Protein AF-A0A821Z7K2-F1 (afdb_monomer_lite)

pLDDT: mean 75.33, std 18.46, range [27.39, 97.44]

Structure (mmCIF, N/CA/C/O backbone):
data_AF-A0A821Z7K2-F1
#
_entry.id   AF-A0A821Z7K2-F1
#
loop_
_atom_site.group_PDB
_atom_site.id
_atom_site.type_symbol
_atom_site.label_atom_id
_atom_site.label_alt_id
_atom_site.label_comp_id
_atom_site.label_asym_id
_atom_site.label_entity_id
_atom_site.label_seq_id
_atom_site.pdbx_PDB_ins_code
_atom_site.Cartn_x
_atom_site.Cartn_y
_atom_site.Cartn_z
_atom_site.occupancy
_atom_site.B_iso_or_equiv
_atom_site.auth_seq_id
_atom_site.auth_comp_id
_atom_site.auth_asym_id
_atom_site.auth_atom_id
_atom_site.pdbx_PDB_model_num
ATOM 1 N N . CYS A 1 1 ? -20.969 -2.429 25.601 1.00 88.31 1 CYS A N 1
ATOM 2 C CA . CYS A 1 1 ? -19.903 -3.279 25.049 1.00 88.31 1 CYS A CA 1
ATOM 3 C C . CYS A 1 1 ? -19.199 -4.087 26.116 1.00 88.31 1 CYS A C 1
ATOM 5 O O . CYS A 1 1 ? -18.690 -3.518 27.074 1.00 88.31 1 CYS A O 1
ATOM 7 N N . ARG A 1 2 ? -19.139 -5.418 25.938 1.00 90.19 2 ARG A N 1
ATOM 8 C CA . ARG A 1 2 ? -18.490 -6.343 26.894 1.00 90.19 2 ARG A CA 1
ATOM 9 C C . ARG A 1 2 ? -16.995 -6.082 27.094 1.00 90.19 2 ARG A C 1
ATOM 11 O O . ARG A 1 2 ? -16.424 -6.525 28.079 1.00 90.19 2 ARG A O 1
ATOM 18 N N . PHE A 1 3 ? -16.367 -5.388 26.147 1.00 86.56 3 PHE A N 1
ATOM 19 C CA . PHE A 1 3 ? -14.947 -5.057 26.191 1.00 86.56 3 PHE A CA 1
ATOM 20 C C . PHE A 1 3 ? -14.668 -3.676 26.801 1.00 86.56 3 PHE A C 1
ATOM 22 O O . PHE A 1 3 ? -13.512 -3.378 27.078 1.00 86.56 3 PHE A O 1
ATOM 29 N N . GLY A 1 4 ? -15.688 -2.839 27.040 1.00 89.69 4 GLY A N 1
ATOM 30 C CA . GLY A 1 4 ? -15.526 -1.521 27.665 1.00 89.69 4 GLY A CA 1
ATOM 31 C C . GLY A 1 4 ? -14.427 -0.679 27.003 1.00 89.69 4 GLY A C 1
ATOM 32 O O . GLY A 1 4 ? -14.428 -0.515 25.783 1.00 89.69 4 GLY A O 1
ATOM 33 N N . HIS A 1 5 ? -13.459 -0.206 27.800 1.00 87.12 5 HIS A N 1
ATOM 34 C CA . HIS A 1 5 ? -12.292 0.552 27.318 1.00 87.12 5 HIS A CA 1
ATOM 35 C C . HIS A 1 5 ? -11.368 -0.229 26.374 1.00 87.12 5 HIS A C 1
ATOM 37 O O . HIS A 1 5 ? -10.543 0.382 25.705 1.00 87.12 5 HIS A O 1
ATOM 43 N N . PHE A 1 6 ? -11.496 -1.552 26.305 1.00 87.00 6 PHE A N 1
ATOM 44 C CA . PHE A 1 6 ? -10.659 -2.435 25.489 1.00 87.00 6 PHE A CA 1
ATOM 45 C C . PHE A 1 6 ? -11.321 -2.831 24.167 1.00 87.00 6 PHE A C 1
ATOM 47 O O . PHE A 1 6 ? -10.862 -3.748 23.485 1.00 87.00 6 PHE A O 1
ATOM 54 N N . CYS A 1 7 ? -12.431 -2.184 23.805 1.00 84.62 7 CYS A N 1
ATOM 55 C CA . CYS A 1 7 ? -13.122 -2.476 22.562 1.00 84.62 7 CYS A CA 1
ATOM 56 C C . CYS A 1 7 ? -12.222 -2.184 21.357 1.00 84.62 7 CYS A C 1
ATOM 58 O O . CYS A 1 7 ? -11.760 -1.062 21.206 1.00 84.62 7 CYS A O 1
ATOM 60 N N . THR A 1 8 ? -12.026 -3.168 20.475 1.00 83.19 8 THR A N 1
ATOM 61 C CA . THR A 1 8 ? -11.301 -3.017 19.199 1.00 83.19 8 THR A CA 1
ATOM 62 C C . THR A 1 8 ? -12.193 -2.545 18.048 1.00 83.19 8 THR A C 1
ATOM 64 O O . THR A 1 8 ? -11.687 -2.144 17.005 1.00 83.19 8 THR A O 1
ATOM 67 N N . LYS A 1 9 ? -13.519 -2.548 18.234 1.00 80.69 9 LYS A N 1
ATOM 68 C CA . LYS A 1 9 ? -14.526 -2.100 17.256 1.00 80.69 9 LYS A CA 1
ATOM 69 C C . LYS A 1 9 ? -14.891 -0.619 17.417 1.00 80.69 9 LYS A C 1
ATOM 71 O O . LYS A 1 9 ? -16.011 -0.212 17.140 1.00 80.69 9 LYS A O 1
ATOM 76 N N . PHE A 1 10 ? -13.956 0.199 17.886 1.00 81.56 10 PHE A N 1
ATOM 77 C CA . PHE A 1 10 ? -14.186 1.618 18.174 1.00 81.56 10 PHE A CA 1
ATOM 78 C C . PHE A 1 10 ? -14.302 2.505 16.919 1.00 81.56 10 PHE A C 1
ATOM 80 O O . PHE A 1 10 ? -14.535 3.697 17.040 1.00 81.56 10 PHE A O 1
ATOM 87 N N . HIS A 1 11 ? -14.156 1.946 15.718 1.00 79.62 11 HIS A N 1
ATOM 88 C CA . HIS A 1 11 ? -14.454 2.633 14.452 1.00 79.62 11 HIS A CA 1
ATOM 89 C C . HIS A 1 11 ? -15.708 2.085 13.754 1.00 79.62 11 HIS A C 1
ATOM 91 O O . HIS A 1 11 ? -16.065 2.547 12.675 1.00 79.62 11 HIS A O 1
ATOM 97 N N . ASP A 1 12 ? -16.379 1.092 14.342 1.00 79.38 12 ASP A N 1
ATOM 98 C CA . ASP A 1 12 ? -17.633 0.550 13.821 1.00 79.38 12 ASP A CA 1
ATOM 99 C C . ASP A 1 12 ? -18.798 1.385 14.375 1.00 79.38 12 ASP A C 1
ATOM 101 O O . ASP A 1 12 ? -19.207 1.218 15.523 1.00 79.38 12 ASP A O 1
ATOM 105 N N . GLU A 1 13 ? -19.313 2.317 13.566 1.00 81.12 13 GLU A N 1
ATOM 106 C CA . GLU A 1 13 ? -20.403 3.224 13.959 1.00 81.12 13 GLU A CA 1
ATOM 107 C C . GLU A 1 13 ? -21.651 2.471 14.418 1.00 81.12 13 GLU A C 1
ATOM 109 O O . GLU A 1 13 ? -22.294 2.879 15.385 1.00 81.12 13 GLU A O 1
ATOM 114 N N . LYS A 1 14 ? -21.962 1.340 13.774 1.00 81.56 14 LYS A N 1
ATOM 115 C CA . LYS A 1 14 ? -23.095 0.508 14.169 1.00 81.56 14 LYS A CA 1
ATOM 116 C C . LYS A 1 14 ? -22.860 -0.039 15.574 1.00 81.56 14 LYS A C 1
ATOM 118 O O . LYS A 1 14 ? -23.698 0.167 16.447 1.00 81.56 14 LYS A O 1
ATOM 123 N N . HIS A 1 15 ? -21.694 -0.633 15.821 1.00 88.81 15 HIS A N 1
ATOM 124 C CA . HIS A 1 15 ? -21.325 -1.121 17.152 1.00 88.81 15 HIS A CA 1
ATOM 125 C C . HIS A 1 15 ? -21.322 -0.013 18.217 1.00 88.81 15 HIS A C 1
ATOM 127 O O . HIS A 1 15 ? -21.798 -0.246 19.324 1.00 88.81 15 HIS A O 1
ATOM 133 N N . LEU A 1 16 ? -20.814 1.183 17.903 1.00 88.56 16 LEU A N 1
ATOM 134 C CA . LEU A 1 16 ? -20.831 2.327 18.824 1.00 88.56 16 LEU A CA 1
ATOM 135 C C . LEU A 1 16 ? -22.249 2.843 19.107 1.00 88.56 16 LEU A C 1
ATOM 137 O O . LEU A 1 16 ? -22.509 3.331 20.200 1.00 88.56 16 LEU A O 1
ATOM 141 N N . SER A 1 17 ? -23.160 2.750 18.136 1.00 90.06 17 SER A N 1
ATOM 142 C CA . SER A 1 17 ? -24.558 3.164 18.310 1.00 90.06 17 SER A CA 1
ATOM 143 C C . SER A 1 17 ? -25.402 2.137 19.071 1.00 90.06 17 SER A C 1
ATOM 145 O O . SER A 1 17 ? -26.342 2.507 19.770 1.00 90.06 17 SER A O 1
ATOM 147 N N . GLU A 1 18 ? -25.070 0.850 18.943 1.00 93.75 18 GLU A N 1
ATOM 148 C CA . GLU A 1 18 ? -25.823 -0.261 19.536 1.00 93.75 18 GLU A CA 1
ATOM 149 C C . GLU A 1 18 ? -25.314 -0.646 20.930 1.00 93.75 18 GLU A C 1
ATOM 151 O O . GLU A 1 18 ? -26.032 -1.275 21.709 1.00 93.75 18 GLU A O 1
ATOM 156 N N . GLU A 1 19 ? -24.076 -0.287 21.270 1.00 94.31 19 GLU A N 1
ATOM 157 C CA . GLU A 1 19 ? -23.446 -0.681 22.520 1.00 94.31 19 GLU A CA 1
ATOM 158 C C . GLU A 1 19 ? -22.897 0.520 23.291 1.00 94.31 19 GLU A C 1
ATOM 160 O O . GLU A 1 19 ? -22.221 1.371 22.737 1.00 94.31 19 GLU A O 1
ATOM 165 N N . ASN A 1 20 ? -23.098 0.540 24.613 1.00 94.44 20 ASN A N 1
ATOM 166 C CA . ASN A 1 20 ? -22.512 1.579 25.465 1.00 94.44 20 ASN A CA 1
ATOM 167 C C . ASN A 1 20 ? -21.017 1.337 25.715 1.00 94.44 20 ASN A C 1
ATOM 169 O O . ASN A 1 20 ? -20.614 0.216 26.072 1.00 94.44 20 ASN A O 1
ATOM 173 N N . HIS A 1 21 ? -20.216 2.398 25.633 1.00 93.44 21 HIS A N 1
ATOM 174 C CA . HIS A 1 21 ? -18.793 2.397 25.976 1.00 93.44 21 HIS A CA 1
ATOM 175 C C . HIS A 1 21 ? -18.500 3.425 27.075 1.00 93.44 21 HIS A C 1
ATOM 177 O O . HIS A 1 21 ? -19.192 4.433 27.183 1.00 93.44 21 HIS A O 1
ATOM 183 N N . PRO A 1 22 ? -17.474 3.183 27.904 1.00 92.25 22 PRO A N 1
ATOM 184 C CA . PRO A 1 22 ? -17.062 4.108 28.961 1.00 92.25 22 PRO A CA 1
ATOM 185 C C . PRO A 1 22 ? -16.120 5.229 28.470 1.00 92.25 22 PRO A C 1
ATOM 187 O O . PRO A 1 22 ? -15.599 5.993 29.279 1.00 92.25 22 PRO A O 1
ATOM 190 N N . PHE A 1 23 ? -15.885 5.307 27.159 1.00 92.88 23 PHE A N 1
ATOM 191 C CA . PHE A 1 23 ? -15.106 6.349 26.495 1.00 92.88 23 PHE A CA 1
ATOM 192 C C . PHE A 1 23 ? -16.013 7.232 25.622 1.00 92.88 23 PHE A C 1
ATOM 194 O O . PHE A 1 23 ? -17.118 6.827 25.262 1.00 92.88 23 PHE A O 1
ATOM 201 N N . LEU A 1 24 ? -15.544 8.432 25.280 1.00 93.25 24 LEU A N 1
ATOM 202 C CA . LEU A 1 24 ? -16.219 9.364 24.367 1.00 93.25 24 LEU A CA 1
ATOM 203 C C . LEU A 1 24 ? -16.164 8.886 22.911 1.00 93.25 24 LEU A C 1
ATOM 205 O O . LEU A 1 24 ? -15.494 7.913 22.574 1.00 93.25 24 LEU A O 1
ATOM 209 N N . GLN A 1 25 ? -16.834 9.609 22.011 1.00 92.62 25 GLN A N 1
ATOM 210 C CA . GLN A 1 25 ? -16.772 9.312 20.583 1.00 92.62 25 GLN A CA 1
ATOM 211 C C . GLN A 1 25 ? -15.307 9.223 20.110 1.00 92.62 25 GLN A C 1
ATOM 213 O O . GLN A 1 25 ? -14.539 10.168 20.311 1.00 92.62 25 GLN A O 1
ATOM 218 N N . PRO A 1 26 ? -14.886 8.114 19.483 1.00 91.06 26 PRO A N 1
ATOM 219 C CA . PRO A 1 26 ? -13.510 7.963 19.034 1.00 91.06 26 PRO A CA 1
ATOM 220 C C . PRO A 1 26 ? -13.149 8.982 17.951 1.00 91.06 26 PRO A C 1
ATOM 222 O O . PRO A 1 26 ? -13.919 9.247 17.027 1.00 91.06 26 PRO A O 1
ATOM 225 N N . CYS A 1 27 ? -11.952 9.559 18.041 1.00 88.56 27 CYS A N 1
ATOM 226 C CA . CYS A 1 27 ? -11.424 10.431 17.004 1.00 88.56 27 CYS A CA 1
ATOM 227 C C . CYS A 1 27 ? -11.227 9.631 15.711 1.00 88.56 27 CYS A C 1
ATOM 229 O O . CYS A 1 27 ? -10.515 8.629 15.709 1.00 88.56 27 CYS A O 1
ATOM 231 N N . SER A 1 28 ? -11.739 10.124 14.580 1.00 83.38 28 SER A N 1
ATOM 232 C CA . SER A 1 28 ? -11.615 9.454 13.271 1.00 83.38 28 SER A CA 1
ATOM 233 C C . SER A 1 28 ? -10.168 9.213 12.819 1.00 83.38 28 SER A C 1
ATOM 235 O O . SER A 1 28 ? -9.921 8.398 11.937 1.00 83.38 28 SER A O 1
ATOM 237 N N . PHE A 1 29 ? -9.207 9.928 13.408 1.00 78.69 29 PHE A N 1
ATOM 238 C CA . PHE A 1 29 ? -7.782 9.808 13.101 1.00 78.69 29 PHE A CA 1
ATOM 239 C C . PHE A 1 29 ? -6.990 9.008 14.146 1.00 78.69 29 PHE A C 1
ATOM 241 O O . PHE A 1 29 ? -5.770 8.879 14.025 1.00 78.69 29 PHE A O 1
ATOM 248 N N . THR A 1 30 ? -7.642 8.486 15.188 1.00 81.06 30 THR A N 1
ATOM 249 C CA . THR A 1 30 ? -6.985 7.605 16.156 1.00 81.06 30 THR A CA 1
ATOM 250 C C . THR A 1 30 ? -6.756 6.211 15.540 1.00 81.06 30 THR A C 1
ATOM 252 O O . THR A 1 30 ? -7.631 5.717 14.826 1.00 81.06 30 THR A O 1
ATOM 255 N N . PRO A 1 31 ? -5.602 5.556 15.773 1.00 73.75 31 PRO A N 1
ATOM 256 C CA . PRO A 1 31 ? -4.545 5.963 16.704 1.00 73.75 31 PRO A CA 1
ATOM 257 C C . PRO A 1 31 ? -3.365 6.735 16.136 1.00 73.75 31 PRO A C 1
ATOM 259 O O . PRO A 1 31 ? -2.654 7.354 16.916 1.00 73.75 31 PRO A O 1
ATOM 262 N N . PHE A 1 32 ? -3.111 6.700 14.829 1.00 70.56 32 PHE A N 1
ATOM 263 C CA . PHE A 1 32 ? -1.818 7.161 14.304 1.00 70.56 32 PHE A CA 1
ATOM 264 C C . PHE A 1 32 ? -1.832 8.573 13.708 1.00 70.56 32 PHE A C 1
ATOM 266 O O . PHE A 1 32 ? -0.781 9.203 13.602 1.00 70.56 32 PHE A O 1
ATOM 273 N N . HIS A 1 33 ? -2.994 9.081 13.294 1.00 68.06 33 HIS A N 1
ATOM 274 C CA . HIS A 1 33 ? -3.075 10.238 12.397 1.00 68.06 33 HIS A CA 1
ATOM 275 C C . HIS A 1 33 ? -3.662 11.495 13.045 1.00 68.06 33 HIS A C 1
ATOM 277 O O . HIS A 1 33 ? -3.822 12.518 12.376 1.00 68.06 33 HIS A O 1
ATOM 283 N N . CYS A 1 34 ? -3.976 11.461 14.342 1.00 82.06 34 CYS A N 1
ATOM 284 C CA . CYS A 1 34 ? -4.474 12.637 15.041 1.00 82.06 34 CYS A CA 1
ATOM 285 C C . CYS A 1 34 ? -3.308 13.534 15.478 1.00 82.06 34 CYS A C 1
ATOM 287 O O . CYS A 1 34 ? -2.689 13.307 16.515 1.00 82.06 34 CYS A O 1
ATOM 289 N N . ARG A 1 35 ? -3.034 14.589 14.701 1.00 84.06 35 ARG A N 1
ATOM 290 C CA . ARG A 1 35 ? -1.969 15.559 15.015 1.00 84.06 35 ARG A CA 1
ATOM 291 C C . ARG A 1 35 ? -2.152 16.208 16.387 1.00 84.06 35 ARG A C 1
ATOM 293 O O . ARG A 1 35 ? -1.181 16.331 17.118 1.00 84.06 35 ARG A O 1
ATOM 300 N N . GLN A 1 36 ? -3.390 16.560 16.744 1.00 88.31 36 GLN A N 1
ATOM 301 C CA . GLN A 1 36 ? -3.707 17.147 18.050 1.00 88.31 36 GLN A CA 1
ATOM 302 C C . GLN A 1 36 ? -3.346 16.189 19.189 1.00 88.31 36 GLN A C 1
ATOM 304 O O . GLN A 1 36 ? -2.699 16.602 20.143 1.00 88.31 36 GLN A O 1
ATOM 309 N N . TYR A 1 37 ? -3.681 14.904 19.066 1.00 86.75 37 TYR A N 1
ATOM 310 C CA . TYR A 1 37 ? -3.360 13.924 20.104 1.00 86.75 37 TYR A CA 1
ATOM 311 C C . TYR A 1 37 ? -1.866 13.615 20.197 1.00 86.75 37 TYR A C 1
ATOM 313 O O . TYR A 1 37 ? -1.355 13.437 21.297 1.00 86.75 37 TYR A O 1
ATOM 321 N N . ASN A 1 38 ? -1.145 13.617 19.073 1.00 83.00 38 ASN A N 1
ATOM 322 C CA . ASN A 1 38 ? 0.313 13.490 19.102 1.00 83.00 38 ASN A CA 1
ATOM 323 C C . ASN A 1 38 ? 0.939 14.666 19.864 1.00 83.00 38 ASN A C 1
ATOM 325 O O . ASN A 1 38 ? 1.709 14.442 20.792 1.00 83.00 38 ASN A O 1
ATOM 329 N N . SER A 1 39 ? 0.525 15.904 19.563 1.00 83.12 39 SER A N 1
ATOM 330 C CA . SER A 1 39 ? 0.962 17.085 20.320 1.00 83.12 39 SER A CA 1
ATOM 331 C C . SER A 1 39 ? 0.563 17.013 21.795 1.00 83.12 39 SER A C 1
ATOM 333 O O . SER A 1 39 ? 1.328 17.435 22.656 1.00 83.12 39 SER A O 1
ATOM 335 N N . PHE A 1 40 ? -0.611 16.453 22.099 1.00 83.75 40 PHE A N 1
ATOM 336 C CA . PHE A 1 40 ? -1.067 16.247 23.471 1.00 83.75 40 PHE A CA 1
ATOM 337 C C . PHE A 1 40 ? -0.189 15.247 24.232 1.00 83.75 40 PHE A C 1
ATOM 339 O O . PHE A 1 40 ? 0.201 15.518 25.363 1.00 83.75 40 PHE A O 1
ATOM 346 N N . GLY A 1 41 ? 0.170 14.126 23.602 1.00 76.12 41 GLY A N 1
ATOM 347 C CA . GLY A 1 41 ? 1.036 13.103 24.189 1.00 76.12 41 GLY A CA 1
ATOM 348 C C . GLY A 1 41 ? 2.509 13.507 24.315 1.00 76.12 41 GLY A C 1
ATOM 349 O O . GLY A 1 41 ? 3.222 12.921 25.123 1.00 76.12 41 GLY A O 1
ATOM 350 N N . GLU A 1 42 ? 2.973 14.488 23.537 1.00 74.44 42 GLU A N 1
ATOM 351 C CA . GLU A 1 42 ? 4.335 15.042 23.612 1.00 74.44 42 GLU A CA 1
ATOM 352 C C . GLU A 1 42 ? 4.477 16.159 24.667 1.00 74.44 42 GLU A C 1
ATOM 354 O O . GLU A 1 42 ? 5.593 16.521 25.052 1.00 74.44 42 GLU A O 1
ATOM 359 N N . ALA A 1 43 ? 3.366 16.727 25.147 1.00 75.75 43 ALA A N 1
ATOM 360 C CA . ALA A 1 43 ? 3.392 17.845 26.082 1.00 75.75 43 ALA A CA 1
ATOM 361 C C . ALA A 1 43 ? 3.767 17.406 27.502 1.00 75.75 43 ALA A C 1
ATOM 363 O O . ALA A 1 43 ? 3.126 16.544 28.097 1.00 75.75 43 ALA A O 1
ATOM 364 N N . LYS A 1 44 ? 4.758 18.082 28.099 1.00 69.81 44 LYS A N 1
ATOM 365 C CA . LYS A 1 44 ? 5.089 17.912 29.527 1.00 69.81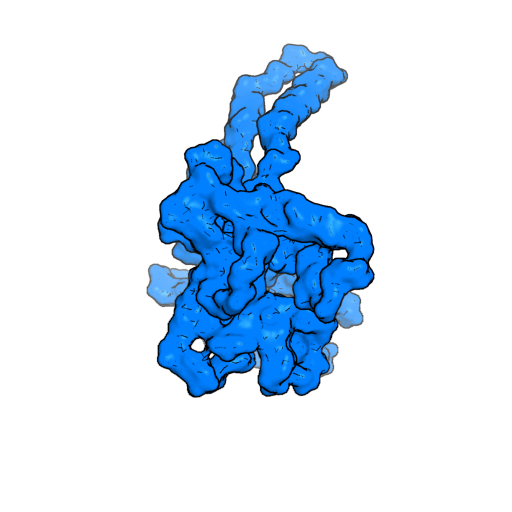 44 LYS A CA 1
ATOM 366 C C . LYS A 1 44 ? 3.994 18.448 30.454 1.00 69.81 44 LYS A C 1
ATOM 368 O O . LYS A 1 44 ? 3.821 17.930 31.552 1.00 69.81 44 LYS A O 1
ATOM 373 N N . ASP A 1 45 ? 3.290 19.489 30.014 1.00 76.38 45 ASP A N 1
ATOM 374 C CA . ASP A 1 45 ? 2.137 20.067 30.703 1.00 76.38 45 ASP A CA 1
ATOM 375 C C . ASP A 1 45 ? 1.034 20.382 29.690 1.00 76.38 45 ASP A C 1
ATOM 377 O O . ASP A 1 45 ? 1.183 21.250 28.825 1.00 76.38 45 ASP A O 1
ATOM 381 N N . THR A 1 46 ? -0.102 19.703 29.830 1.00 72.38 46 THR A N 1
ATOM 382 C CA . THR A 1 46 ? -1.277 19.863 28.969 1.00 72.38 46 THR A CA 1
ATOM 383 C C . THR A 1 46 ? -1.840 21.283 28.969 1.00 72.38 46 THR A C 1
ATOM 385 O O . THR A 1 46 ? -2.455 21.682 27.985 1.00 72.38 46 THR A O 1
ATOM 388 N N . LYS A 1 47 ? -1.598 22.077 30.024 1.00 78.31 47 LYS A N 1
ATOM 389 C CA . LYS A 1 47 ? -2.057 23.474 30.112 1.00 78.31 47 LYS A CA 1
ATOM 390 C C . LYS A 1 47 ? -1.324 24.403 29.147 1.00 78.31 47 LYS A C 1
ATOM 392 O O . LYS A 1 47 ? -1.831 25.477 28.842 1.00 78.31 47 LYS A O 1
ATOM 397 N N . THR A 1 48 ? -0.150 23.997 28.662 1.00 81.38 48 THR A N 1
ATOM 398 C CA . THR A 1 48 ? 0.657 24.783 27.714 1.00 81.38 48 THR A CA 1
ATOM 399 C C . THR A 1 48 ? 0.240 24.577 26.256 1.00 81.38 48 THR A C 1
ATOM 401 O O . THR A 1 48 ? 0.708 25.289 25.369 1.00 81.38 48 THR A O 1
ATOM 404 N N . LEU A 1 49 ? -0.653 23.618 25.992 1.00 83.56 49 LEU A N 1
ATOM 405 C CA . LEU A 1 49 ? -1.154 23.331 24.654 1.00 83.56 49 LEU A CA 1
ATOM 406 C C . LEU A 1 49 ? -2.194 24.360 24.218 1.00 83.56 49 LEU A C 1
ATOM 408 O O . LEU A 1 49 ? -2.986 24.837 25.030 1.00 83.56 49 LEU A O 1
ATOM 412 N N . GLY A 1 50 ? -2.242 24.640 22.914 1.00 87.81 50 GLY A N 1
ATOM 413 C CA . GLY A 1 50 ? -3.286 25.480 22.331 1.00 87.81 50 GLY A CA 1
ATOM 414 C C . GLY A 1 50 ? -4.688 24.954 22.656 1.00 87.81 50 GLY A C 1
ATOM 415 O O . GLY A 1 50 ? -4.907 23.741 22.724 1.00 87.81 50 GLY A O 1
ATOM 416 N N . ILE A 1 51 ? -5.638 25.875 22.832 1.00 89.12 51 ILE A N 1
ATOM 417 C CA . ILE A 1 51 ? -7.016 25.563 23.239 1.00 89.12 51 ILE A CA 1
ATOM 418 C C . IL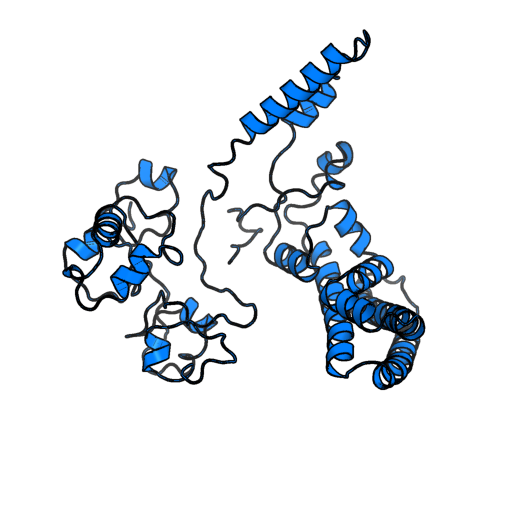E A 1 51 ? -7.680 24.525 22.321 1.00 89.12 51 ILE A C 1
ATOM 420 O O . ILE A 1 51 ? -8.378 23.636 22.799 1.00 89.12 51 ILE A O 1
ATOM 424 N N . ASP A 1 52 ? -7.377 24.557 21.022 1.00 88.12 52 ASP A N 1
ATOM 425 C CA . ASP A 1 52 ? -7.913 23.614 20.036 1.00 88.12 52 ASP A CA 1
ATOM 426 C C . ASP A 1 52 ? -7.429 22.176 20.257 1.00 88.12 52 ASP A C 1
ATOM 428 O O . ASP A 1 52 ? -8.172 21.223 20.024 1.00 88.12 52 ASP A O 1
ATOM 432 N N . VAL A 1 53 ? -6.185 21.998 20.717 1.00 87.44 53 VAL A N 1
ATOM 433 C CA . VAL A 1 53 ? -5.619 20.675 21.017 1.00 87.44 53 VAL A CA 1
ATOM 434 C C . VAL A 1 53 ? -6.281 20.095 22.259 1.00 87.44 53 VAL A C 1
ATOM 436 O O . VAL A 1 53 ? -6.689 18.933 22.248 1.00 87.44 53 VAL A O 1
ATOM 439 N N . GLN A 1 54 ? -6.421 20.913 23.305 1.00 87.06 54 GLN A N 1
ATOM 440 C CA . GLN A 1 54 ? -7.097 20.517 24.538 1.00 87.06 54 GLN A CA 1
ATOM 441 C C . GLN A 1 54 ? -8.557 20.154 24.250 1.00 87.06 54 GLN A C 1
ATOM 443 O O . GLN A 1 54 ? -8.983 19.042 24.551 1.00 87.06 54 GLN A O 1
ATOM 448 N N . ASN A 1 55 ? -9.296 21.042 23.579 1.00 90.38 55 ASN A N 1
ATOM 449 C CA . ASN A 1 55 ? -10.693 20.811 23.221 1.00 90.38 55 ASN A CA 1
ATOM 450 C C . ASN A 1 55 ? -10.861 19.516 22.429 1.00 90.38 55 ASN A C 1
ATOM 452 O O . ASN A 1 55 ? -11.715 18.705 22.775 1.00 90.38 55 ASN A O 1
ATOM 456 N N . HIS A 1 56 ? -10.021 19.274 21.420 1.00 93.00 56 HIS A N 1
ATOM 457 C CA . HIS A 1 56 ? -10.083 18.037 20.646 1.00 93.00 56 HIS A CA 1
ATOM 458 C C . HIS A 1 56 ? -9.894 16.785 21.509 1.00 93.00 56 HIS A C 1
ATOM 460 O O . HIS A 1 56 ? -10.683 15.848 21.411 1.00 93.00 56 HIS A O 1
ATOM 466 N N . CYS A 1 57 ? -8.868 16.767 22.363 1.00 90.38 57 CYS A N 1
ATOM 467 C CA . CYS A 1 57 ? -8.527 15.595 23.177 1.00 90.38 57 CYS A CA 1
ATOM 468 C C . CYS A 1 57 ? -9.475 15.384 24.371 1.00 90.38 57 CYS A C 1
ATOM 470 O O . CYS A 1 57 ? -9.496 14.297 24.943 1.00 90.38 57 CYS A O 1
ATOM 472 N N . PHE A 1 58 ? -10.268 16.395 24.739 1.00 90.06 58 PHE A N 1
ATOM 473 C CA . PHE A 1 58 ? -11.331 16.265 25.739 1.00 90.06 58 PHE A CA 1
ATOM 474 C C . PHE A 1 58 ? -12.704 15.932 25.144 1.00 90.06 58 PHE A C 1
ATOM 476 O O . PHE A 1 58 ? -13.554 15.438 25.877 1.00 90.06 58 PHE A O 1
ATOM 483 N N . HIS A 1 59 ? -12.935 16.181 23.850 1.00 92.31 59 HIS A N 1
ATOM 484 C CA . HIS A 1 59 ? -14.203 15.851 23.182 1.00 92.31 59 HIS A CA 1
ATOM 485 C C . HIS A 1 59 ? -14.182 14.489 22.489 1.00 92.31 59 HIS A C 1
ATOM 487 O O . HIS A 1 59 ? -15.221 13.838 22.397 1.00 92.31 59 HIS A O 1
ATOM 493 N N . TYR A 1 60 ? -13.017 14.057 22.007 1.00 93.12 60 TYR A N 1
ATOM 494 C CA . TYR A 1 60 ? -12.864 12.778 21.329 1.00 93.12 60 TYR A CA 1
ATOM 495 C C . TYR A 1 60 ? -11.982 11.834 22.124 1.00 93.12 60 TYR A C 1
ATOM 497 O O . TYR A 1 60 ? -11.023 12.258 22.763 1.00 93.12 60 TYR A O 1
ATOM 505 N N . SER A 1 61 ? -12.284 10.542 22.028 1.00 93.50 61 SER A N 1
ATOM 506 C CA . SER A 1 61 ? -11.422 9.510 22.580 1.00 93.50 61 SER A CA 1
ATOM 507 C C . SER A 1 61 ? -10.339 9.063 21.615 1.00 93.50 61 SER A C 1
ATOM 509 O O . SER A 1 61 ? -10.553 8.935 20.406 1.00 93.50 61 SER A O 1
ATOM 511 N N . HIS A 1 62 ? -9.170 8.761 22.169 1.00 92.19 62 HIS A N 1
ATOM 512 C CA . HIS A 1 62 ? -8.014 8.295 21.412 1.00 92.19 62 HIS A CA 1
ATOM 513 C C . HIS A 1 62 ? -7.459 7.014 22.004 1.00 92.19 62 HIS A C 1
ATOM 515 O O . HIS A 1 62 ? -7.561 6.767 23.202 1.00 92.19 62 HIS A O 1
ATOM 521 N N . VAL A 1 63 ? -6.839 6.178 21.181 1.00 89.62 63 VAL A N 1
ATOM 522 C CA . VAL A 1 63 ? -6.166 4.997 21.708 1.00 89.62 63 VAL A CA 1
ATOM 523 C C . VAL A 1 63 ? -4.963 5.423 22.544 1.00 89.62 63 VAL A C 1
ATOM 525 O O . VAL A 1 63 ? -4.066 6.115 22.061 1.00 89.62 63 VAL A O 1
ATOM 528 N N . CYS A 1 64 ? -4.940 4.973 23.795 1.00 89.69 64 CYS A N 1
ATOM 529 C CA . CYS A 1 64 ? -3.834 5.167 24.710 1.00 89.69 64 CYS A CA 1
ATOM 530 C C . CYS A 1 64 ? -2.570 4.518 24.145 1.00 89.69 64 CYS A C 1
ATOM 532 O O . CYS A 1 64 ? -2.563 3.335 23.790 1.00 89.69 64 CYS A O 1
ATOM 534 N N . ARG A 1 65 ? -1.469 5.276 24.140 1.00 87.75 65 ARG A N 1
ATOM 535 C CA . ARG A 1 65 ? -0.189 4.817 23.593 1.00 87.75 65 ARG A CA 1
ATOM 536 C C . ARG A 1 65 ? 0.392 3.601 24.301 1.00 87.75 65 ARG A C 1
ATOM 538 O O . ARG A 1 65 ? 1.160 2.873 23.690 1.00 87.75 65 ARG A O 1
ATOM 545 N N . TYR A 1 66 ? 0.010 3.363 25.549 1.00 87.50 66 TYR A N 1
ATOM 546 C CA . TYR A 1 66 ? 0.494 2.247 26.360 1.00 87.50 66 TYR A CA 1
ATOM 547 C C . TYR A 1 66 ? -0.473 1.063 26.414 1.00 87.50 66 TYR A C 1
ATOM 549 O O . TYR A 1 66 ? -0.164 0.073 27.073 1.00 87.50 66 TYR A O 1
ATOM 557 N N . GLY A 1 67 ? -1.643 1.162 25.768 1.00 86.88 67 GLY A N 1
ATOM 558 C CA . GLY A 1 67 ? -2.609 0.068 25.686 1.00 86.88 67 GLY A CA 1
ATOM 559 C C . GLY A 1 67 ? -2.861 -0.599 27.040 1.00 86.88 67 GLY A C 1
ATOM 560 O O . GLY A 1 67 ? -3.068 0.058 28.059 1.00 86.88 67 GLY A O 1
ATOM 561 N N . ARG A 1 68 ? -2.772 -1.927 27.092 1.00 80.19 68 ARG A N 1
ATOM 562 C CA . ARG A 1 68 ? -2.961 -2.693 28.342 1.00 80.19 68 ARG A CA 1
ATOM 563 C C . ARG A 1 68 ? -1.905 -2.440 29.428 1.00 80.19 68 ARG A C 1
ATOM 565 O O . ARG A 1 68 ? -2.079 -2.916 30.546 1.00 80.19 68 ARG A O 1
ATOM 572 N N . GLN A 1 69 ? -0.798 -1.776 29.100 1.00 86.06 69 GLN A N 1
ATOM 573 C CA . GLN A 1 69 ? 0.278 -1.443 30.035 1.00 86.06 69 GLN A CA 1
ATOM 574 C C . GLN A 1 69 ? 0.157 -0.034 30.620 1.00 86.06 69 GLN A C 1
ATOM 576 O O . GLN A 1 69 ? 1.014 0.375 31.407 1.00 86.06 69 GLN A O 1
ATOM 581 N N . CYS A 1 70 ? -0.888 0.709 30.250 1.00 88.81 70 CYS A N 1
ATOM 582 C CA . CYS A 1 70 ? -1.145 2.024 30.808 1.00 88.81 70 CYS A CA 1
ATOM 583 C C . CYS A 1 70 ? -1.216 1.971 32.342 1.00 88.81 70 CYS A C 1
ATOM 585 O O . CYS A 1 70 ? -1.910 1.134 32.921 1.00 88.81 70 CYS A O 1
ATOM 587 N N . ARG A 1 71 ? -0.485 2.878 32.997 1.00 90.50 71 ARG A N 1
ATOM 588 C CA . ARG A 1 71 ? -0.468 3.027 34.461 1.00 90.50 71 ARG A CA 1
ATOM 589 C C . ARG A 1 71 ? -1.232 4.255 34.945 1.00 90.50 71 ARG A C 1
ATOM 591 O O . ARG A 1 71 ? -1.349 4.437 36.155 1.00 90.50 71 ARG A O 1
ATOM 598 N N . ASP A 1 72 ? -1.726 5.083 34.027 1.00 88.88 72 ASP A N 1
ATOM 599 C CA . ASP A 1 72 ? -2.534 6.248 34.366 1.00 88.88 72 ASP A CA 1
ATOM 600 C C . ASP A 1 72 ? -3.886 5.782 34.922 1.00 88.88 72 ASP A C 1
ATOM 602 O O . ASP A 1 72 ? -4.585 4.965 34.319 1.00 88.88 72 ASP A O 1
ATOM 606 N N . LYS A 1 73 ? -4.220 6.262 36.119 1.00 87.94 73 LYS A N 1
ATOM 607 C CA . LYS A 1 73 ? -5.464 5.949 36.833 1.00 87.94 73 LYS A CA 1
ATOM 608 C C . LYS A 1 73 ? -6.390 7.156 36.941 1.00 87.94 73 LYS A C 1
ATOM 610 O O . LYS A 1 73 ? -7.375 7.089 37.665 1.00 87.94 73 LYS A O 1
ATOM 615 N N . SER A 1 74 ? -6.066 8.263 36.279 1.00 89.06 74 SER A N 1
ATOM 616 C CA . SER A 1 74 ? -6.892 9.461 36.306 1.00 89.06 74 SER A CA 1
ATOM 617 C C . SER A 1 74 ? -8.208 9.223 35.568 1.00 89.06 74 SER A C 1
ATOM 619 O O . SER A 1 74 ? -8.241 8.670 34.467 1.00 89.06 74 SER A O 1
ATOM 621 N N . ASP A 1 75 ? -9.312 9.676 36.162 1.00 87.06 75 ASP A N 1
ATOM 622 C CA . ASP A 1 75 ? -10.646 9.516 35.572 1.00 87.06 75 ASP A CA 1
ATOM 623 C C . ASP A 1 75 ? -10.748 10.159 34.189 1.00 87.06 75 ASP A C 1
ATOM 625 O O . ASP A 1 75 ? -11.448 9.660 33.310 1.00 87.06 75 ASP A O 1
ATOM 629 N N . ILE A 1 76 ? -10.041 11.276 33.998 1.00 86.50 76 ILE A N 1
ATOM 630 C CA . ILE A 1 76 ? -9.995 11.989 32.724 1.00 86.50 76 ILE A CA 1
ATOM 631 C C . ILE A 1 76 ? -9.388 11.086 31.654 1.00 86.50 76 ILE A C 1
ATOM 633 O O . ILE A 1 76 ? -10.027 10.878 30.628 1.00 86.50 76 ILE A O 1
ATOM 637 N N . HIS A 1 77 ? -8.212 10.502 31.913 1.00 89.69 77 HIS A N 1
ATOM 638 C CA . HIS A 1 77 ? -7.550 9.599 30.973 1.00 89.69 77 HIS A CA 1
ATOM 639 C C . HIS A 1 77 ? -8.444 8.417 30.606 1.00 89.69 77 HIS A C 1
ATOM 641 O O . HIS A 1 77 ? -8.600 8.107 29.429 1.00 89.69 77 HIS A O 1
ATOM 647 N N . TRP A 1 78 ? -9.088 7.775 31.583 1.00 89.06 78 TRP A N 1
ATOM 648 C CA . TRP A 1 78 ? -9.978 6.648 31.297 1.00 89.06 78 TRP A CA 1
ATOM 649 C C . TRP A 1 78 ? -11.204 7.065 30.475 1.00 89.06 78 TRP A C 1
ATOM 651 O O . TRP A 1 78 ? -11.573 6.346 29.551 1.00 89.06 78 TRP A O 1
ATOM 661 N N . LYS A 1 79 ? -11.783 8.247 30.713 1.00 89.50 79 LYS A N 1
ATOM 662 C CA . LYS A 1 79 ? -12.906 8.768 29.910 1.00 89.50 79 LYS A CA 1
ATOM 663 C C . LYS A 1 79 ? -12.509 9.156 28.485 1.00 89.50 79 LYS A C 1
ATOM 665 O O . LYS A 1 79 ? -13.319 9.020 27.571 1.00 89.50 79 LYS A O 1
ATOM 670 N N . THR A 1 80 ? -11.290 9.649 28.281 1.00 89.88 80 THR A N 1
ATOM 671 C CA . THR A 1 80 ? -10.833 10.152 26.977 1.00 89.88 80 THR A CA 1
ATOM 672 C C . THR A 1 80 ? -9.958 9.162 26.217 1.00 89.88 80 THR A C 1
ATOM 674 O O . THR A 1 80 ? -9.512 9.479 25.115 1.00 89.88 80 THR A O 1
ATOM 677 N N . THR A 1 81 ? -9.729 7.948 26.729 1.00 91.56 81 THR A N 1
ATOM 678 C CA . THR A 1 81 ? -8.870 6.981 26.039 1.00 91.56 81 THR A CA 1
ATOM 679 C C . THR A 1 81 ? -9.421 5.565 25.915 1.00 91.56 81 THR A C 1
ATOM 681 O O . THR A 1 81 ? -10.220 5.065 26.709 1.00 91.56 81 THR A O 1
ATOM 684 N N . ILE A 1 82 ? -8.947 4.906 24.860 1.00 91.44 82 ILE A N 1
ATOM 685 C CA . ILE A 1 82 ? -9.260 3.530 24.479 1.00 91.44 82 ILE A CA 1
ATOM 686 C C . ILE A 1 82 ? -7.988 2.705 24.681 1.00 91.44 82 ILE A C 1
ATOM 688 O O . ILE A 1 82 ? -6.923 3.062 24.189 1.00 91.44 82 ILE A O 1
ATOM 692 N N . HIS A 1 83 ? -8.060 1.594 25.399 1.00 89.00 83 HIS A N 1
ATOM 693 C CA . HIS A 1 83 ? -6.899 0.774 25.734 1.00 89.00 83 HIS A CA 1
ATOM 694 C C . HIS A 1 83 ? -6.901 -0.503 24.900 1.00 89.00 83 HIS A C 1
ATOM 696 O O . HIS A 1 83 ? -7.488 -1.509 25.279 1.00 89.00 83 HIS A O 1
ATOM 702 N N . ILE A 1 84 ? -6.228 -0.489 23.752 1.00 81.88 84 ILE A N 1
ATOM 703 C CA . ILE A 1 84 ? -6.124 -1.690 22.917 1.00 81.88 84 ILE A CA 1
ATOM 704 C C . ILE A 1 84 ? -5.067 -2.626 23.499 1.00 81.88 84 ILE A C 1
ATOM 706 O O . ILE A 1 84 ? -3.926 -2.237 23.736 1.00 81.88 84 ILE A O 1
ATOM 710 N N . ALA A 1 85 ? -5.461 -3.870 23.760 1.00 76.56 85 ALA A N 1
ATOM 711 C CA . ALA A 1 85 ? -4.577 -4.878 24.323 1.00 76.56 85 ALA A CA 1
ATOM 712 C C . ALA A 1 85 ? -3.830 -5.623 23.211 1.00 76.56 85 ALA A C 1
ATOM 714 O O . ALA A 1 85 ? -4.451 -6.333 22.421 1.00 76.56 85 ALA A O 1
ATOM 715 N N . ARG A 1 86 ? -2.497 -5.514 23.186 1.00 77.06 86 ARG A N 1
ATOM 716 C CA . ARG A 1 86 ? -1.638 -6.426 22.417 1.00 77.06 86 ARG A CA 1
ATOM 717 C C . ARG A 1 86 ? -1.194 -7.624 23.260 1.00 77.06 86 ARG A C 1
ATOM 719 O O . ARG A 1 86 ? -1.387 -7.682 24.484 1.00 77.06 86 ARG A O 1
ATOM 726 N N . ASN A 1 87 ? -0.601 -8.606 22.586 1.00 79.25 87 ASN A N 1
ATOM 727 C CA . ASN A 1 87 ? 0.006 -9.758 23.238 1.00 79.25 87 ASN A CA 1
ATOM 728 C C . ASN A 1 87 ? 1.206 -9.302 24.066 1.00 79.25 87 ASN A C 1
ATOM 730 O O . ASN A 1 87 ? 2.032 -8.536 23.588 1.00 79.25 87 ASN A O 1
ATOM 734 N N . ILE A 1 88 ? 1.330 -9.763 25.307 1.00 83.44 88 ILE A N 1
ATOM 735 C CA . ILE A 1 88 ? 2.537 -9.486 26.092 1.00 83.44 88 ILE A CA 1
ATOM 736 C C . ILE A 1 88 ? 3.662 -10.355 25.534 1.00 83.44 88 ILE A C 1
ATOM 738 O O . ILE A 1 88 ? 3.471 -11.557 25.345 1.00 83.44 88 ILE A O 1
ATOM 742 N N . CYS A 1 89 ? 4.831 -9.766 25.280 1.00 86.62 89 CYS A N 1
ATOM 743 C CA . CYS A 1 89 ? 5.995 -10.559 24.907 1.00 86.62 89 CYS A CA 1
ATOM 744 C C . CYS A 1 89 ? 6.372 -11.519 26.042 1.00 86.62 89 CYS A C 1
ATOM 746 O O . CYS A 1 89 ? 6.604 -11.088 27.172 1.00 86.62 89 CYS A O 1
ATOM 748 N N . SER A 1 90 ? 6.512 -12.809 25.728 1.00 90.44 90 SER A N 1
ATOM 749 C CA . SER A 1 90 ? 6.905 -13.850 26.688 1.00 90.44 90 SER A CA 1
ATOM 750 C C . SER A 1 90 ? 8.272 -13.599 27.332 1.00 90.44 90 SER A C 1
ATOM 752 O O . SER A 1 90 ? 8.534 -14.090 28.424 1.00 90.44 90 SER A O 1
ATOM 754 N N . PHE A 1 91 ? 9.138 -12.827 26.668 1.00 88.69 91 PHE A N 1
ATOM 755 C CA . PHE A 1 91 ? 10.476 -12.483 27.153 1.00 88.69 91 PHE A CA 1
ATOM 756 C C . PHE A 1 91 ? 10.539 -11.146 27.906 1.00 88.69 91 PHE A C 1
ATOM 758 O O . PHE A 1 91 ? 11.603 -10.802 28.413 1.00 88.69 91 PHE A O 1
ATOM 765 N N . GLY A 1 92 ? 9.433 -10.395 27.981 1.00 87.38 92 GLY A N 1
ATOM 766 C CA . GLY A 1 92 ? 9.327 -9.173 28.781 1.00 87.38 92 GLY A CA 1
ATOM 767 C C . GLY A 1 92 ? 10.445 -8.153 28.532 1.00 87.38 92 GLY A C 1
ATOM 768 O O . GLY A 1 92 ? 10.702 -7.755 27.396 1.00 87.38 92 GLY A O 1
ATOM 769 N N . ASP A 1 93 ? 11.094 -7.727 29.610 1.00 85.94 93 ASP A N 1
ATOM 770 C CA . ASP A 1 93 ? 12.238 -6.806 29.645 1.00 85.94 93 ASP A CA 1
ATOM 771 C C . ASP A 1 93 ? 13.541 -7.415 29.092 1.00 85.94 93 ASP A C 1
ATOM 773 O O . ASP A 1 93 ? 14.415 -6.690 28.625 1.00 85.94 93 ASP A O 1
ATOM 777 N N . LYS A 1 94 ? 13.659 -8.747 29.080 1.00 88.50 94 LYS A N 1
ATOM 778 C CA . LYS A 1 94 ? 14.836 -9.490 28.588 1.00 88.50 94 LYS A CA 1
ATOM 779 C C . LYS A 1 94 ? 14.763 -9.842 27.103 1.00 88.50 94 LYS A C 1
ATOM 781 O O . LYS A 1 94 ? 15.557 -10.642 26.606 1.00 88.50 94 LYS A O 1
ATOM 786 N N . CYS A 1 95 ? 13.790 -9.304 26.379 1.00 90.38 95 CYS A N 1
ATOM 787 C CA . CYS A 1 95 ? 13.610 -9.632 24.976 1.00 90.38 95 CYS A CA 1
ATOM 788 C C . CYS A 1 95 ? 14.731 -9.054 24.110 1.00 90.38 95 CYS A C 1
ATOM 790 O O . CYS A 1 95 ? 14.947 -7.848 24.062 1.00 90.38 95 CYS A O 1
ATOM 792 N N . ALA A 1 96 ? 15.390 -9.921 23.345 1.00 89.50 96 ALA A N 1
ATOM 793 C CA . ALA A 1 96 ? 16.432 -9.518 22.406 1.00 89.50 96 ALA A CA 1
ATOM 794 C C . ALA A 1 96 ? 15.892 -8.860 21.120 1.00 89.50 96 ALA A C 1
ATOM 796 O O . ALA A 1 96 ? 16.688 -8.463 20.278 1.00 89.50 96 ALA A O 1
ATOM 797 N N . LYS A 1 97 ? 14.565 -8.766 20.944 1.00 86.44 97 LYS A N 1
ATOM 798 C CA . LYS A 1 97 ? 13.897 -8.217 19.749 1.00 86.44 97 LYS A CA 1
ATOM 799 C C . LYS A 1 97 ? 13.272 -6.837 19.984 1.00 86.44 97 LYS A C 1
ATOM 801 O O . LYS A 1 97 ? 12.369 -6.426 19.270 1.00 86.44 97 LYS A O 1
ATOM 806 N N . THR A 1 98 ? 13.754 -6.089 20.972 1.00 85.50 98 THR A N 1
ATOM 807 C CA . THR A 1 98 ? 13.259 -4.732 21.269 1.00 85.50 98 THR A CA 1
ATOM 808 C C . THR A 1 98 ? 13.650 -3.684 20.225 1.00 85.50 98 THR A C 1
ATOM 810 O O . THR A 1 98 ? 13.196 -2.557 20.311 1.00 85.50 98 THR A O 1
ATOM 813 N N . TYR A 1 99 ? 14.471 -4.020 19.230 1.00 81.31 99 TYR A N 1
ATOM 814 C CA . TYR A 1 99 ? 14.792 -3.152 18.087 1.00 81.31 99 TYR A CA 1
ATOM 815 C C . TYR A 1 99 ? 14.138 -3.618 16.777 1.00 81.31 99 TYR A C 1
ATOM 817 O O . TYR A 1 99 ? 14.388 -3.033 15.724 1.00 81.31 99 TYR A O 1
ATOM 825 N N . ASP A 1 100 ? 13.362 -4.699 16.830 1.00 79.88 100 ASP A N 1
ATOM 826 C CA . ASP A 1 100 ? 12.626 -5.244 15.697 1.00 79.88 100 ASP A CA 1
ATOM 827 C C . ASP A 1 100 ? 11.234 -4.592 15.671 1.00 79.88 100 ASP A C 1
ATOM 829 O O . ASP A 1 100 ? 10.431 -4.756 16.592 1.00 79.88 100 ASP A O 1
ATOM 833 N N . GLU A 1 101 ? 10.981 -3.784 14.641 1.00 75.69 101 GLU A N 1
ATOM 834 C CA . GLU A 1 101 ? 9.752 -2.997 14.512 1.00 75.69 101 GLU A CA 1
ATOM 835 C C . GLU A 1 101 ? 8.510 -3.893 14.369 1.00 75.69 101 GLU A C 1
ATOM 837 O O . GLU A 1 101 ? 7.483 -3.591 14.978 1.00 75.69 101 GLU A O 1
ATOM 842 N N . ASP A 1 102 ? 8.609 -5.022 13.661 1.00 72.75 102 ASP A N 1
ATOM 843 C CA . ASP A 1 102 ? 7.497 -5.968 13.489 1.00 72.75 102 ASP A CA 1
ATOM 844 C C . ASP A 1 102 ? 7.156 -6.667 14.803 1.00 72.75 102 ASP A C 1
ATOM 846 O O . ASP A 1 102 ? 5.985 -6.834 15.174 1.00 72.75 102 ASP A O 1
ATOM 850 N N . HIS A 1 103 ? 8.199 -7.028 15.551 1.00 80.69 103 HIS A N 1
ATOM 851 C CA . HIS A 1 103 ? 8.054 -7.583 16.889 1.00 80.69 103 HIS A CA 1
ATOM 852 C C . HIS A 1 103 ? 7.372 -6.580 17.831 1.00 80.69 103 HIS A C 1
ATOM 854 O O . HIS A 1 103 ? 6.381 -6.922 18.480 1.00 80.69 103 HIS A O 1
ATOM 860 N N . LEU A 1 104 ? 7.831 -5.325 17.865 1.00 80.25 104 LEU A N 1
ATOM 861 C CA . LEU A 1 104 ? 7.236 -4.271 18.698 1.00 80.25 104 LEU A CA 1
ATOM 862 C C . LEU A 1 104 ? 5.818 -3.865 18.266 1.00 80.25 104 LEU A C 1
ATOM 864 O O . LEU A 1 104 ? 5.031 -3.395 19.091 1.00 80.25 104 LEU A O 1
ATOM 868 N N . ASN A 1 105 ? 5.455 -4.045 16.996 1.00 75.19 105 ASN A N 1
ATOM 869 C CA . ASN A 1 105 ? 4.081 -3.821 16.550 1.00 75.19 105 ASN A CA 1
ATOM 870 C C . ASN A 1 105 ? 3.127 -4.947 16.984 1.00 75.19 105 ASN A C 1
ATOM 872 O O . ASN A 1 105 ? 1.930 -4.707 17.157 1.00 75.19 105 ASN A O 1
ATOM 876 N N . SER A 1 106 ? 3.651 -6.153 17.207 1.00 76.19 106 SER A N 1
ATOM 877 C CA . SER A 1 106 ? 2.865 -7.338 17.567 1.00 76.19 106 SER A CA 1
ATOM 878 C C . SER A 1 106 ? 2.770 -7.569 19.078 1.00 76.19 106 SER A C 1
ATOM 880 O O . SER A 1 106 ? 1.771 -8.113 19.561 1.00 76.19 106 SER A O 1
ATOM 882 N N . PHE A 1 107 ? 3.789 -7.150 19.834 1.00 79.75 107 PHE A N 1
ATOM 883 C CA . PHE A 1 107 ? 3.913 -7.448 21.257 1.00 79.75 107 PHE A CA 1
ATOM 884 C C . PHE A 1 107 ? 4.117 -6.202 22.121 1.00 79.75 107 PHE A C 1
ATOM 886 O O . PHE A 1 107 ? 4.935 -5.340 21.815 1.00 79.75 107 PHE A O 1
ATOM 893 N N . SER A 1 108 ? 3.429 -6.155 23.262 1.00 85.50 108 SER A N 1
ATOM 894 C CA . SER A 1 108 ? 3.660 -5.156 24.304 1.00 85.50 108 SER A CA 1
ATOM 895 C C . SER A 1 108 ? 4.884 -5.514 25.147 1.00 85.50 108 SER A C 1
ATOM 897 O O . SER A 1 108 ? 5.034 -6.658 25.598 1.00 85.50 108 SER A O 1
ATOM 899 N N . HIS A 1 109 ? 5.700 -4.504 25.449 1.00 89.06 109 HIS A N 1
ATOM 900 C CA . HIS A 1 109 ? 6.898 -4.591 26.283 1.00 89.06 109 HIS A CA 1
ATOM 901 C C . HIS A 1 109 ? 6.843 -3.595 27.440 1.00 89.06 109 HIS A C 1
ATOM 903 O O . HIS A 1 109 ? 6.490 -2.445 27.196 1.00 89.06 109 HIS A O 1
ATOM 909 N N . PRO A 1 110 ? 7.219 -3.993 28.673 1.00 88.56 110 PRO A N 1
ATOM 910 C CA . PRO A 1 110 ? 7.253 -3.081 29.812 1.00 88.56 110 PRO A CA 1
ATOM 911 C C . PRO A 1 110 ? 8.028 -1.797 29.500 1.00 88.56 110 PRO A C 1
ATOM 913 O O . PRO A 1 110 ? 9.211 -1.846 29.178 1.00 88.56 110 PRO A O 1
ATOM 916 N N . GLY A 1 111 ? 7.354 -0.653 29.622 1.00 86.06 111 GLY A N 1
ATOM 917 C CA . GLY A 1 111 ? 7.976 0.662 29.445 1.00 86.06 111 GLY A CA 1
ATOM 918 C C . GLY A 1 111 ? 8.186 1.093 27.993 1.00 86.06 111 GLY A C 1
ATOM 919 O O . GLY A 1 111 ? 8.740 2.163 27.791 1.00 86.06 111 GLY A O 1
ATOM 920 N N . ILE A 1 112 ? 7.732 0.317 27.005 1.00 88.75 112 ILE A N 1
ATOM 921 C CA . ILE A 1 112 ? 7.707 0.714 25.591 1.00 88.75 112 ILE A CA 1
ATOM 922 C C . ILE A 1 112 ? 6.252 0.994 25.209 1.00 88.75 112 ILE A C 1
ATOM 924 O O . ILE A 1 112 ? 5.366 0.195 25.514 1.00 88.75 112 ILE A O 1
ATOM 928 N N . ALA A 1 113 ? 5.990 2.123 24.548 1.00 87.31 113 ALA A N 1
ATOM 929 C CA . ALA A 1 113 ? 4.646 2.426 24.070 1.00 87.31 113 ALA A CA 1
ATOM 930 C C . ALA A 1 113 ? 4.205 1.406 22.998 1.00 87.31 113 ALA A C 1
ATOM 932 O O . ALA A 1 113 ? 4.944 1.121 22.058 1.00 87.31 113 ALA A O 1
ATOM 933 N N . ASP A 1 114 ? 2.972 0.903 23.084 1.00 83.31 114 ASP A N 1
ATOM 934 C CA . ASP A 1 114 ? 2.349 0.107 22.019 1.00 83.31 114 ASP A CA 1
ATOM 935 C C . ASP A 1 114 ? 2.175 0.969 20.747 1.00 83.31 114 ASP A C 1
ATOM 937 O O . ASP A 1 114 ? 2.421 0.533 19.619 1.00 83.31 114 ASP A O 1
ATOM 941 N N . ILE A 1 115 ? 1.790 2.237 20.909 1.00 82.44 115 ILE A N 1
ATOM 942 C CA . ILE A 1 115 ? 1.689 3.213 19.817 1.00 82.44 115 ILE A CA 1
ATOM 943 C C . ILE A 1 115 ? 2.848 4.201 19.952 1.00 82.44 115 ILE A C 1
ATOM 945 O O . ILE A 1 115 ? 2.777 5.191 20.686 1.00 82.44 115 ILE A O 1
ATOM 949 N N . ARG A 1 116 ? 3.931 3.920 19.228 1.00 83.56 116 ARG A N 1
ATOM 950 C CA . ARG A 1 116 ? 5.115 4.784 19.147 1.00 83.56 116 ARG A CA 1
ATOM 951 C C . ARG A 1 116 ? 4.925 5.907 18.126 1.00 83.56 116 ARG A C 1
ATOM 953 O O . ARG A 1 116 ? 4.293 5.714 17.084 1.00 83.56 116 ARG A O 1
ATOM 960 N N . LEU A 1 117 ? 5.485 7.073 18.432 1.00 79.56 117 LEU A N 1
ATOM 961 C CA . LEU A 1 117 ? 5.512 8.239 17.557 1.00 79.56 117 LEU A CA 1
ATOM 962 C C . LEU A 1 117 ? 6.383 7.969 16.339 1.00 79.56 117 LEU A C 1
ATOM 964 O O . LEU A 1 117 ? 7.327 7.185 16.369 1.00 79.56 117 LEU A O 1
ATOM 968 N N . LEU A 1 118 ? 6.073 8.634 15.240 1.00 76.50 118 LEU A N 1
ATOM 969 C CA . LEU A 1 118 ? 6.850 8.481 14.025 1.00 76.50 118 LEU A CA 1
ATOM 970 C C . LEU A 1 118 ? 8.158 9.267 14.140 1.00 76.50 118 LEU A C 1
ATOM 972 O O . LEU A 1 118 ? 8.133 10.473 14.368 1.00 76.50 118 LEU A O 1
ATOM 976 N N . CYS A 1 119 ? 9.300 8.603 13.965 1.00 82.81 119 CYS A N 1
ATOM 977 C CA . CYS A 1 119 ? 10.582 9.294 13.930 1.00 82.81 119 CYS A CA 1
ATOM 978 C C . CYS A 1 119 ? 10.647 10.249 12.726 1.00 82.81 119 CYS A C 1
ATOM 980 O O . CYS A 1 119 ? 10.381 9.848 11.590 1.00 82.81 119 CYS A O 1
ATOM 982 N N . SER A 1 120 ? 11.073 11.493 12.966 1.00 82.62 120 SER A N 1
ATOM 983 C CA . SER A 1 120 ? 11.268 12.509 11.921 1.00 82.62 120 SER A CA 1
ATOM 984 C C . SER A 1 120 ? 12.360 12.149 10.909 1.00 82.62 120 SER A C 1
ATOM 986 O O . SER A 1 120 ? 12.386 12.693 9.806 1.00 82.62 120 SER A O 1
ATOM 988 N N . TYR A 1 121 ? 13.272 11.240 11.266 1.00 77.31 121 TYR A N 1
ATOM 989 C CA . TYR A 1 121 ? 14.324 10.768 10.376 1.00 77.31 121 TYR A CA 1
ATOM 990 C C . TYR A 1 121 ? 13.935 9.434 9.729 1.00 77.31 121 TYR A C 1
ATOM 992 O O . TYR A 1 121 ? 13.513 8.507 10.425 1.00 77.31 121 TYR A O 1
ATOM 1000 N N . PRO A 1 122 ? 14.160 9.270 8.413 1.00 70.00 122 PRO A N 1
ATOM 1001 C CA . PRO A 1 122 ? 14.086 7.960 7.776 1.00 70.00 122 PRO A CA 1
ATOM 1002 C C . PRO A 1 122 ? 14.992 6.935 8.480 1.00 70.00 122 PRO A C 1
ATOM 1004 O O . PRO A 1 122 ? 16.074 7.289 8.952 1.00 70.00 122 PRO A O 1
ATOM 1007 N N . THR A 1 123 ? 14.603 5.655 8.494 1.00 73.31 123 THR A N 1
ATOM 1008 C CA . THR A 1 123 ? 15.299 4.562 9.217 1.00 73.31 123 THR A CA 1
ATOM 1009 C C . THR A 1 123 ? 16.797 4.478 8.949 1.00 73.31 123 THR A C 1
ATOM 1011 O O . THR A 1 123 ? 17.577 4.160 9.845 1.00 73.31 123 THR A O 1
ATOM 1014 N N . TYR A 1 124 ? 17.215 4.773 7.717 1.00 75.69 124 TYR A N 1
ATOM 1015 C CA . TYR A 1 124 ? 18.616 4.733 7.295 1.00 75.69 124 TYR A CA 1
ATOM 1016 C C . TYR A 1 124 ? 19.423 5.978 7.706 1.00 75.69 124 TYR A C 1
ATOM 1018 O O . TYR A 1 124 ? 20.646 5.971 7.607 1.00 75.69 124 TYR A O 1
ATOM 1026 N N . LYS A 1 125 ? 18.759 7.045 8.172 1.00 82.88 125 LYS A N 1
ATOM 1027 C CA . LYS A 1 125 ? 19.381 8.298 8.632 1.00 82.88 125 LYS A CA 1
ATOM 1028 C C . LYS A 1 125 ? 19.326 8.485 10.148 1.00 82.88 125 LYS A C 1
ATOM 1030 O O . LYS A 1 125 ? 20.090 9.291 10.675 1.00 82.88 125 LYS A O 1
ATOM 1035 N N . CYS A 1 126 ? 18.452 7.767 10.853 1.00 86.31 126 CYS A N 1
ATOM 1036 C CA . CYS A 1 126 ? 18.353 7.879 12.304 1.00 86.31 126 CYS A CA 1
ATOM 1037 C C . CYS A 1 126 ? 19.536 7.186 13.002 1.00 86.31 126 CYS A C 1
ATOM 1039 O O . CYS A 1 126 ? 19.644 5.958 13.010 1.00 86.31 126 CYS A O 1
ATOM 1041 N N . ARG A 1 127 ? 20.415 7.983 13.621 1.00 89.88 127 ARG A N 1
ATOM 1042 C CA . ARG A 1 127 ? 21.558 7.485 14.410 1.00 89.88 127 ARG A CA 1
ATOM 1043 C C . ARG A 1 127 ? 21.139 6.925 15.768 1.00 89.88 127 ARG A C 1
ATOM 1045 O O . ARG A 1 127 ? 21.823 6.063 16.310 1.00 89.88 127 ARG A O 1
ATOM 1052 N N . ASP A 1 128 ? 19.994 7.373 16.272 1.00 90.62 128 ASP A N 1
ATOM 1053 C CA . ASP A 1 128 ? 19.476 7.012 17.590 1.00 90.62 128 ASP A CA 1
ATOM 1054 C C . ASP A 1 128 ? 18.566 5.780 17.554 1.00 90.62 128 ASP A C 1
ATOM 1056 O O . ASP A 1 128 ? 18.097 5.328 18.589 1.00 90.62 128 ASP A O 1
ATOM 1060 N N . ARG A 1 129 ? 18.376 5.159 16.382 1.00 84.56 129 ARG A N 1
ATOM 1061 C CA . ARG A 1 129 ? 17.399 4.077 16.175 1.00 84.56 129 ARG A CA 1
ATOM 1062 C C . ARG A 1 129 ? 17.568 2.841 17.064 1.00 84.56 129 ARG A C 1
ATOM 1064 O O . ARG A 1 129 ? 16.655 2.035 17.154 1.00 84.56 129 ARG A O 1
ATOM 1071 N N . ARG A 1 130 ? 18.753 2.654 17.653 1.00 84.81 130 ARG A N 1
ATOM 1072 C CA . ARG A 1 130 ? 19.071 1.541 18.565 1.00 84.81 130 ARG A CA 1
ATOM 1073 C C . ARG A 1 130 ? 19.195 1.976 20.026 1.00 84.81 130 ARG A C 1
ATOM 1075 O O . ARG A 1 130 ? 19.486 1.137 20.871 1.00 84.81 130 ARG A O 1
ATOM 1082 N N . LYS A 1 131 ? 19.038 3.268 20.324 1.00 90.44 131 LYS A N 1
ATOM 1083 C CA . LYS A 1 131 ? 19.106 3.778 21.693 1.00 90.44 131 LYS A CA 1
ATOM 1084 C C . LYS A 1 131 ? 17.816 3.409 22.433 1.00 90.44 131 LYS A C 1
ATOM 1086 O O . LYS A 1 131 ? 16.742 3.650 21.876 1.00 90.44 131 LYS A O 1
ATOM 1091 N N . PRO A 1 132 ? 17.889 2.846 23.650 1.00 87.75 132 PRO A N 1
ATOM 1092 C CA . PRO A 1 132 ? 16.703 2.444 24.407 1.00 87.75 132 PRO A CA 1
ATOM 1093 C C . PRO A 1 132 ? 15.674 3.568 24.567 1.00 87.75 132 PRO A C 1
ATOM 1095 O O . PRO A 1 132 ? 14.486 3.350 24.357 1.00 87.75 132 PRO A O 1
ATOM 1098 N N . GLU A 1 133 ? 16.130 4.789 24.846 1.00 89.94 133 GLU A N 1
ATOM 1099 C CA . GLU A 1 133 ? 15.278 5.965 25.055 1.00 89.94 133 GLU A CA 1
ATOM 1100 C C . GLU A 1 133 ? 14.505 6.336 23.785 1.00 89.94 133 GLU A C 1
ATOM 1102 O O . GLU A 1 133 ? 13.358 6.772 23.842 1.00 89.94 133 GLU A O 1
ATOM 1107 N N . HIS A 1 134 ? 15.124 6.122 22.623 1.00 90.31 134 HIS A N 1
ATOM 1108 C CA . HIS A 1 134 ? 14.499 6.360 21.327 1.00 90.31 134 HIS A CA 1
ATOM 1109 C C . HIS A 1 134 ? 13.482 5.271 20.986 1.00 90.31 134 HIS A C 1
ATOM 1111 O O . HIS A 1 134 ? 12.396 5.579 20.509 1.00 90.31 134 HIS A O 1
ATOM 1117 N N . ILE A 1 135 ? 13.816 4.007 21.257 1.00 88.06 135 ILE A N 1
ATOM 1118 C CA . ILE A 1 135 ? 12.949 2.845 21.004 1.00 88.06 135 ILE A CA 1
ATOM 1119 C C . ILE A 1 135 ? 11.642 2.938 21.798 1.00 88.06 135 ILE A C 1
ATOM 1121 O O . ILE A 1 135 ? 10.593 2.561 21.283 1.00 88.06 135 ILE A O 1
ATOM 1125 N N . ILE A 1 136 ? 11.701 3.440 23.035 1.00 88.19 136 ILE A N 1
ATOM 1126 C CA . ILE A 1 136 ? 10.533 3.578 23.916 1.00 88.19 136 ILE A CA 1
ATOM 1127 C C . ILE A 1 136 ? 9.448 4.455 23.280 1.00 88.19 136 ILE A C 1
ATOM 1129 O O . ILE A 1 136 ? 8.264 4.114 23.332 1.00 88.19 136 ILE A O 1
ATOM 1133 N N . GLU A 1 137 ? 9.855 5.561 22.656 1.00 83.31 137 GLU A N 1
ATOM 1134 C CA . GLU A 1 137 ? 8.936 6.592 22.174 1.00 83.31 137 GLU A CA 1
ATOM 1135 C C . GLU A 1 137 ? 8.690 6.539 20.670 1.00 83.31 137 GLU A C 1
ATOM 1137 O O . GLU A 1 137 ? 7.574 6.821 20.232 1.00 83.31 137 GLU A O 1
ATOM 1142 N N . TYR A 1 138 ? 9.697 6.171 19.877 1.00 85.19 138 TYR A N 1
ATOM 1143 C CA . TYR A 1 138 ? 9.679 6.341 18.431 1.00 85.19 138 TYR A CA 1
ATOM 1144 C C . TYR A 1 138 ? 9.740 5.014 17.678 1.00 85.19 138 TYR A C 1
ATOM 1146 O O . TYR A 1 138 ? 10.500 4.101 17.999 1.00 85.19 138 TYR A O 1
ATOM 1154 N N . ARG A 1 139 ? 8.953 4.943 16.607 1.00 82.44 139 ARG A N 1
ATOM 1155 C CA . ARG A 1 139 ? 9.050 3.940 15.549 1.00 82.44 139 ARG A CA 1
ATOM 1156 C C . ARG A 1 139 ? 9.664 4.560 14.312 1.00 82.44 139 ARG A C 1
ATOM 1158 O O . ARG A 1 139 ? 9.480 5.751 14.041 1.00 82.44 139 ARG A O 1
ATOM 1165 N N . HIS A 1 140 ? 10.343 3.742 13.526 1.00 75.06 140 HIS A N 1
ATOM 1166 C CA . HIS A 1 140 ? 10.777 4.155 12.201 1.00 75.06 140 HIS A CA 1
ATOM 1167 C C . HIS A 1 140 ? 9.931 3.488 11.132 1.00 75.06 140 HIS A C 1
ATOM 1169 O O . HIS A 1 140 ? 9.393 2.404 11.328 1.00 75.06 140 HIS A O 1
ATOM 1175 N N . HIS A 1 141 ? 9.851 4.139 9.977 1.00 63.44 141 HIS A N 1
ATOM 1176 C CA . HIS A 1 141 ? 9.317 3.509 8.783 1.00 63.44 141 HIS A CA 1
ATOM 1177 C C . HIS A 1 141 ? 10.270 2.380 8.393 1.00 63.44 141 HIS A C 1
ATOM 1179 O O . HIS A 1 141 ? 11.330 2.648 7.817 1.00 63.44 141 HIS A O 1
ATOM 1185 N N . GLY A 1 142 ? 9.940 1.130 8.722 1.00 49.94 142 GLY A N 1
ATOM 1186 C CA . GLY A 1 142 ? 10.589 -0.011 8.083 1.00 49.94 142 GLY A CA 1
ATOM 1187 C C . GLY A 1 142 ? 10.648 0.261 6.581 1.00 49.94 142 GLY A C 1
ATOM 1188 O O . GLY A 1 142 ? 9.722 0.858 6.025 1.00 49.94 142 GLY A O 1
ATOM 1189 N N . GLY A 1 143 ? 11.771 -0.053 5.931 1.00 42.69 143 GLY A N 1
ATOM 1190 C CA . GLY A 1 143 ? 11.763 -0.079 4.473 1.00 42.69 143 GLY A CA 1
ATOM 1191 C C . GLY A 1 143 ? 10.623 -1.004 4.070 1.00 42.69 143 GLY A C 1
ATOM 1192 O O . GLY A 1 143 ? 10.732 -2.185 4.338 1.00 42.69 143 GLY A O 1
ATOM 1193 N N . TYR A 1 144 ? 9.533 -0.428 3.559 1.00 36.00 144 TYR A N 1
ATOM 1194 C CA . TYR A 1 144 ? 8.309 -1.108 3.138 1.00 36.00 144 TYR A CA 1
ATOM 1195 C C . TYR A 1 144 ? 7.921 -2.330 3.981 1.00 36.00 144 TYR A C 1
ATOM 1197 O O . TYR A 1 144 ? 7.893 -3.426 3.453 1.00 36.00 144 TYR A O 1
ATOM 1205 N N . ASP A 1 145 ? 7.595 -2.143 5.258 1.00 34.72 145 ASP A N 1
ATOM 1206 C CA . ASP A 1 145 ? 6.781 -3.124 5.983 1.00 34.72 145 ASP A CA 1
ATOM 1207 C C . ASP A 1 145 ? 5.991 -2.403 7.077 1.00 34.72 145 ASP A C 1
ATOM 1209 O O . ASP A 1 145 ? 6.511 -1.973 8.109 1.00 34.72 145 ASP A O 1
ATOM 1213 N N . ASN A 1 146 ? 4.710 -2.186 6.782 1.00 35.78 146 ASN A N 1
ATOM 1214 C CA . ASN A 1 146 ? 3.733 -1.636 7.706 1.00 35.78 146 ASN A CA 1
ATOM 1215 C C . ASN A 1 146 ? 3.022 -2.821 8.368 1.00 35.78 146 ASN A C 1
ATOM 1217 O O . ASN A 1 146 ? 2.299 -3.565 7.708 1.00 35.78 146 ASN A O 1
ATOM 1221 N N . SER A 1 147 ? 3.238 -3.017 9.670 1.00 35.66 147 SER A N 1
ATOM 1222 C CA . SER A 1 147 ? 2.691 -4.148 10.432 1.00 35.66 147 SER A CA 1
ATOM 1223 C C . SER A 1 147 ? 2.022 -3.722 11.745 1.00 35.66 147 SER A C 1
ATOM 1225 O O . SER A 1 147 ? 2.185 -4.371 12.764 1.00 35.66 147 SER A O 1
ATOM 1227 N N . GLY A 1 148 ? 1.220 -2.651 11.755 1.00 34.62 148 GLY A N 1
ATOM 1228 C CA . GLY A 1 148 ? 0.293 -2.357 12.859 1.00 34.62 148 GLY A CA 1
ATOM 1229 C C . GLY A 1 148 ? -1.155 -2.605 12.437 1.00 34.62 148 GLY A C 1
ATOM 1230 O O . GLY A 1 148 ? -1.755 -1.735 11.815 1.00 34.62 148 GLY A O 1
ATOM 1231 N N . VAL A 1 149 ? -1.727 -3.773 12.753 1.00 37.59 149 VAL A N 1
ATOM 1232 C CA . VAL A 1 149 ? -3.104 -4.121 12.349 1.00 37.59 149 VAL A CA 1
ATOM 1233 C C . VAL A 1 149 ? -4.117 -3.277 13.123 1.00 37.59 149 VAL A C 1
ATOM 1235 O O . VAL A 1 149 ? -4.259 -3.423 14.338 1.00 37.59 149 VAL A O 1
ATOM 1238 N N . ILE A 1 150 ? -4.856 -2.421 12.416 1.00 36.09 150 ILE A N 1
ATOM 1239 C CA . ILE A 1 150 ? -6.071 -1.769 12.916 1.00 36.09 150 ILE A CA 1
ATOM 1240 C C . ILE A 1 150 ? -7.152 -1.896 11.860 1.00 36.09 150 ILE A C 1
ATOM 1242 O O . ILE A 1 150 ? -6.942 -1.546 10.702 1.00 36.09 150 ILE A O 1
ATOM 1246 N N . GLY A 1 151 ? -8.325 -2.371 12.275 1.00 34.91 151 GLY A N 1
ATOM 1247 C CA . GLY A 1 151 ? -9.514 -2.353 11.436 1.00 34.91 151 GLY A CA 1
ATOM 1248 C C . GLY A 1 151 ? -9.943 -0.913 11.164 1.00 34.91 151 GLY A C 1
ATOM 1249 O O . GLY A 1 151 ? -10.574 -0.278 12.007 1.00 34.91 151 GLY A O 1
ATOM 1250 N N . CYS A 1 152 ? -9.594 -0.391 9.991 1.00 35.09 152 CYS A N 1
ATOM 1251 C CA . CYS A 1 152 ? -10.139 0.859 9.477 1.00 35.09 152 CYS A CA 1
ATOM 1252 C C . CYS A 1 152 ? -11.490 0.567 8.816 1.00 35.09 152 CYS A C 1
ATOM 1254 O O . CYS A 1 152 ? -11.549 0.063 7.694 1.00 35.09 152 CYS A O 1
ATOM 1256 N N . PHE A 1 153 ? -12.579 0.880 9.514 1.00 37.47 153 PHE A N 1
ATOM 1257 C CA . PHE A 1 153 ? -13.926 0.786 8.964 1.00 37.47 153 PHE A CA 1
ATOM 1258 C C . PHE A 1 153 ? -14.264 2.061 8.180 1.00 37.47 153 PHE A C 1
ATOM 1260 O O . PHE A 1 153 ? -13.979 3.175 8.612 1.00 37.47 153 PHE A O 1
ATOM 1267 N N . GLY A 1 154 ? -14.870 1.900 7.003 1.00 39.69 154 GLY A N 1
ATOM 1268 C CA . GLY A 1 154 ? -15.657 2.968 6.389 1.00 39.69 154 GLY A CA 1
ATOM 1269 C C . GLY A 1 154 ? -14.910 4.180 5.822 1.00 39.69 154 GLY A C 1
ATOM 1270 O O . GLY A 1 154 ? -15.531 5.228 5.727 1.00 39.69 154 GLY A O 1
ATOM 1271 N N . GLN A 1 155 ? -13.654 4.109 5.354 1.00 39.44 155 GLN A N 1
ATOM 1272 C CA . GLN A 1 155 ? -13.028 5.282 4.688 1.00 39.44 155 GLN A CA 1
ATOM 1273 C C . GLN A 1 155 ? -13.802 5.803 3.454 1.00 39.44 155 GLN A C 1
ATOM 1275 O O . GLN A 1 155 ? -13.611 6.944 3.041 1.00 39.44 155 GLN A O 1
ATOM 1280 N N . ASN A 1 156 ? -14.738 5.010 2.922 1.00 41.59 156 ASN A N 1
ATOM 1281 C CA . ASN A 1 156 ? -15.619 5.382 1.814 1.00 41.59 156 ASN A CA 1
ATOM 1282 C C . ASN A 1 156 ? -17.022 5.832 2.241 1.00 41.59 156 ASN A C 1
ATOM 1284 O O . ASN A 1 156 ? -17.842 6.078 1.364 1.00 41.59 156 ASN A O 1
ATOM 1288 N N . HIS A 1 157 ? -17.331 5.954 3.540 1.00 42.06 157 HIS A N 1
ATOM 1289 C CA . HIS A 1 157 ? -18.677 6.347 4.003 1.00 42.06 157 HIS A CA 1
ATOM 1290 C C . HIS A 1 157 ? -19.101 7.736 3.496 1.00 42.06 157 HIS A C 1
ATOM 1292 O O . HIS A 1 157 ? -20.287 8.038 3.425 1.00 42.06 157 HIS A O 1
ATOM 1298 N N . LYS A 1 158 ? -18.131 8.581 3.116 1.00 40.28 158 LYS A N 1
ATOM 1299 C CA . LYS A 1 158 ? -18.368 9.902 2.513 1.00 40.28 158 LYS A CA 1
ATOM 1300 C C . LYS A 1 158 ? -18.618 9.856 1.003 1.00 40.28 158 LYS A C 1
ATOM 1302 O O . LYS A 1 158 ? -18.998 10.872 0.426 1.00 40.28 158 LYS A O 1
ATOM 1307 N N . ILE A 1 159 ? -18.366 8.721 0.349 1.00 43.66 159 ILE A N 1
ATOM 1308 C CA . ILE A 1 159 ? -18.608 8.539 -1.081 1.00 43.66 159 ILE A CA 1
ATOM 1309 C C . ILE A 1 159 ? -20.004 7.950 -1.237 1.00 43.66 159 ILE A C 1
ATOM 1311 O O . ILE A 1 159 ? -20.237 6.764 -1.022 1.00 43.66 159 ILE A O 1
ATOM 1315 N N . ASP A 1 160 ? -20.941 8.801 -1.629 1.00 52.31 160 ASP A N 1
ATOM 1316 C CA . ASP A 1 160 ? -22.311 8.400 -1.917 1.00 52.31 160 ASP A CA 1
ATOM 1317 C C . ASP A 1 160 ? -22.376 7.753 -3.310 1.00 52.31 160 ASP A C 1
ATOM 1319 O O . ASP A 1 160 ? -22.608 8.402 -4.334 1.00 52.31 160 ASP A O 1
ATOM 1323 N N . PHE A 1 161 ? -22.060 6.456 -3.362 1.00 49.78 161 PHE A N 1
ATOM 1324 C CA . PHE A 1 161 ? -22.022 5.683 -4.606 1.00 49.78 161 PHE A CA 1
ATOM 1325 C C . PHE A 1 161 ? -23.382 5.632 -5.300 1.00 49.78 161 PHE A C 1
ATOM 1327 O O . PHE A 1 161 ? -23.426 5.666 -6.528 1.00 49.78 161 PHE A O 1
ATOM 1334 N N . VAL A 1 162 ? -24.471 5.615 -4.529 1.00 55.81 162 VAL A N 1
ATOM 1335 C CA . VAL A 1 162 ? -25.838 5.646 -5.057 1.00 55.81 162 VAL A CA 1
ATOM 1336 C C . VAL A 1 162 ? -26.086 6.984 -5.743 1.00 55.81 162 VAL A C 1
ATOM 1338 O O . VAL A 1 162 ? -26.457 7.013 -6.911 1.00 55.81 162 VAL A O 1
ATOM 1341 N N . LYS A 1 163 ? -25.741 8.099 -5.095 1.00 61.41 163 LYS A N 1
ATOM 1342 C CA . LYS A 1 163 ? -25.833 9.432 -5.705 1.00 61.41 163 LYS A CA 1
ATOM 1343 C C . LYS A 1 163 ? -24.926 9.601 -6.921 1.00 61.41 163 LYS A C 1
ATOM 1345 O O . LYS A 1 163 ? -25.274 10.315 -7.860 1.00 61.41 163 LYS A O 1
ATOM 1350 N N . ASN A 1 164 ? -23.761 8.957 -6.941 1.00 55.78 164 ASN A N 1
ATOM 1351 C CA . ASN A 1 164 ? -22.890 8.950 -8.116 1.00 55.78 164 ASN A CA 1
ATOM 1352 C C . ASN A 1 164 ? -23.504 8.145 -9.274 1.00 55.78 164 ASN A C 1
ATOM 1354 O O . ASN A 1 164 ? -23.494 8.627 -10.405 1.00 55.78 164 ASN A O 1
ATOM 1358 N N . GLN A 1 165 ? -24.090 6.974 -9.006 1.00 55.91 165 GLN A N 1
ATOM 1359 C CA . GLN A 1 165 ? -24.850 6.204 -9.998 1.00 55.91 165 GLN A CA 1
ATOM 1360 C C . GLN A 1 165 ? -26.045 7.011 -10.524 1.00 55.91 165 GLN A C 1
ATOM 1362 O O . GLN A 1 165 ? -26.244 7.094 -11.734 1.00 55.91 165 GLN A O 1
ATOM 1367 N N . GLU A 1 166 ? -26.799 7.667 -9.641 1.00 64.62 166 GLU A N 1
ATOM 1368 C CA . GLU A 1 166 ? -27.917 8.544 -10.004 1.00 64.62 166 GLU A CA 1
ATOM 1369 C C . GLU A 1 166 ? -27.466 9.700 -10.897 1.00 64.62 166 GLU A C 1
ATOM 1371 O O . GLU A 1 166 ? -28.086 9.950 -11.930 1.00 64.62 166 GLU A O 1
ATOM 1376 N N . ARG A 1 167 ? -26.356 10.367 -10.557 1.00 68.00 167 ARG A N 1
ATOM 1377 C CA . ARG A 1 167 ? -25.765 11.431 -11.384 1.00 68.00 167 ARG A CA 1
ATOM 1378 C C . ARG A 1 167 ? -25.345 10.925 -12.760 1.00 68.00 167 ARG A C 1
ATOM 1380 O O . ARG A 1 167 ? -25.594 11.605 -13.746 1.00 68.00 167 ARG A O 1
ATOM 1387 N N . ILE A 1 168 ? -24.744 9.739 -12.853 1.00 64.31 168 ILE A N 1
ATOM 1388 C CA . ILE A 1 168 ? -24.364 9.134 -14.139 1.00 64.31 168 ILE A CA 1
ATOM 1389 C C . ILE A 1 168 ? -25.613 8.828 -14.975 1.00 64.31 168 ILE A C 1
ATOM 1391 O O . ILE A 1 168 ? -25.660 9.189 -16.150 1.00 64.31 168 ILE A O 1
ATOM 1395 N N . ILE A 1 169 ? -26.651 8.238 -14.371 1.00 69.12 169 ILE A N 1
ATOM 1396 C CA . ILE A 1 169 ? -27.938 7.979 -15.037 1.00 69.12 169 ILE A CA 1
ATOM 1397 C C . ILE A 1 169 ? -28.560 9.289 -15.536 1.00 69.12 169 ILE A C 1
ATOM 1399 O O . ILE A 1 169 ? -29.030 9.355 -16.671 1.00 69.12 169 ILE A O 1
ATOM 1403 N N . GLN A 1 170 ? -28.545 10.344 -14.717 1.00 73.56 170 GLN A N 1
ATOM 1404 C CA . GLN A 1 170 ? -29.050 11.664 -15.094 1.00 73.56 170 GLN A CA 1
ATOM 1405 C C . GLN A 1 170 ? -28.270 12.252 -16.272 1.00 73.56 170 GLN A C 1
ATOM 1407 O O . GLN A 1 170 ? -28.889 12.665 -17.246 1.00 73.56 170 GLN A O 1
ATOM 1412 N N . THR A 1 171 ? -26.937 12.227 -16.232 1.00 70.62 171 THR A N 1
ATOM 1413 C CA . THR A 1 171 ? -26.081 12.714 -17.324 1.00 70.62 171 THR A CA 1
ATOM 1414 C C . THR A 1 171 ? -26.337 11.964 -18.630 1.00 70.62 171 THR A C 1
ATOM 1416 O O . THR A 1 171 ? -26.474 12.596 -19.675 1.00 70.62 171 THR A O 1
ATOM 1419 N N . ILE A 1 172 ? -26.468 10.634 -18.580 1.00 64.88 172 ILE A N 1
ATOM 1420 C CA . ILE A 1 172 ? -26.802 9.811 -19.752 1.00 64.88 172 ILE A CA 1
ATOM 1421 C C . ILE A 1 172 ? -28.178 10.206 -20.310 1.00 64.88 172 ILE A C 1
ATOM 1423 O O . ILE A 1 172 ? -28.324 10.406 -21.515 1.00 64.88 172 ILE A O 1
ATOM 1427 N N . ASN A 1 173 ? -29.180 10.368 -19.442 1.00 70.88 173 ASN A N 1
ATOM 1428 C CA . ASN A 1 173 ? -30.523 10.779 -19.853 1.00 70.88 173 ASN A CA 1
ATOM 1429 C C . ASN A 1 173 ? -30.539 12.181 -20.481 1.00 70.88 173 ASN A C 1
ATOM 1431 O O . ASN A 1 173 ? -31.264 12.399 -21.450 1.00 70.88 173 ASN A O 1
ATOM 1435 N N . THR A 1 174 ? -29.762 13.125 -19.945 1.00 74.44 174 THR A N 1
ATOM 1436 C CA . THR A 1 174 ? -29.632 14.483 -20.495 1.00 74.44 174 THR A CA 1
ATOM 1437 C C . THR A 1 174 ? -28.959 14.456 -21.864 1.00 74.44 174 THR A C 1
ATOM 1439 O O . THR A 1 174 ? -29.528 14.964 -22.823 1.00 74.44 174 THR A O 1
ATOM 1442 N N . TYR A 1 175 ? -27.826 13.760 -21.995 1.00 67.69 175 TYR A N 1
ATOM 1443 C CA . TYR A 1 175 ? -27.117 13.605 -23.268 1.00 67.69 175 TYR A CA 1
ATOM 1444 C C . TYR A 1 175 ? -28.017 13.046 -24.382 1.00 67.69 175 TYR A C 1
ATOM 1446 O O . TYR A 1 175 ? -28.010 13.554 -25.502 1.00 67.69 175 TYR A O 1
ATOM 1454 N N . VAL A 1 176 ? -28.832 12.032 -24.071 1.00 64.44 176 VAL A N 1
ATOM 1455 C CA . VAL A 1 176 ? -29.782 11.434 -25.024 1.00 64.44 176 VAL A CA 1
ATOM 1456 C C . VAL A 1 176 ? -30.899 12.398 -25.428 1.00 64.44 176 VAL A C 1
ATOM 1458 O O . VAL A 1 176 ? -31.299 12.420 -26.592 1.00 64.44 176 VAL A O 1
ATOM 1461 N N . LYS A 1 177 ? -31.410 13.206 -24.492 1.00 68.25 177 LYS A N 1
ATOM 1462 C CA . LYS A 1 177 ? -32.418 14.232 -24.802 1.00 68.25 177 LYS A CA 1
ATOM 1463 C C . LYS A 1 177 ? -31.851 15.309 -25.730 1.00 68.25 177 LYS A C 1
ATOM 1465 O O . LYS A 1 177 ? -32.520 15.691 -26.694 1.00 68.25 177 LYS A O 1
ATOM 1470 N N . ASP A 1 178 ? -30.618 15.732 -25.469 1.00 68.81 178 ASP A N 1
ATOM 1471 C CA . ASP A 1 178 ? -29.943 16.808 -26.198 1.00 68.81 178 ASP A CA 1
ATOM 1472 C C . ASP A 1 178 ? -29.508 16.390 -27.612 1.00 68.81 178 ASP A C 1
ATOM 1474 O O . ASP A 1 178 ? -29.435 17.225 -28.509 1.00 68.81 178 ASP A O 1
ATOM 1478 N N . THR A 1 179 ? -29.283 15.095 -27.864 1.00 62.62 179 THR A N 1
ATOM 1479 C CA . THR A 1 179 ? -28.883 14.588 -29.193 1.00 62.62 179 THR A CA 1
ATOM 1480 C C . THR A 1 179 ? -30.047 14.326 -30.162 1.00 62.62 179 THR A C 1
ATOM 1482 O O . THR A 1 179 ? -29.806 13.866 -31.275 1.00 62.62 179 THR A O 1
ATOM 1485 N N . HIS A 1 180 ? -31.302 14.630 -29.790 1.00 55.88 180 HIS A N 1
ATOM 1486 C CA . HIS A 1 180 ? -32.514 14.550 -30.641 1.00 55.88 180 HIS A CA 1
ATOM 1487 C C . HIS A 1 180 ? -32.701 13.252 -31.455 1.00 55.88 180 HIS A C 1
ATOM 1489 O O . HIS A 1 180 ? -33.480 13.207 -32.413 1.00 55.88 180 HIS A O 1
ATOM 1495 N N . SER A 1 181 ? -32.039 12.161 -31.077 1.00 51.50 181 SER A N 1
ATOM 1496 C CA . SER A 1 181 ? -32.140 10.907 -31.809 1.00 51.50 181 SER A CA 1
ATOM 1497 C C . SER A 1 181 ? -33.322 10.114 -31.261 1.00 51.50 181 SER A C 1
ATOM 1499 O O . SER A 1 181 ? -33.260 9.554 -30.167 1.00 51.50 181 SER A O 1
ATOM 1501 N N . LYS A 1 182 ? -34.426 10.074 -32.020 1.00 53.50 182 LYS A N 1
ATOM 1502 C CA . LYS A 1 182 ? -35.711 9.419 -31.684 1.00 53.50 182 LYS A CA 1
ATOM 1503 C C . LYS A 1 182 ? -35.622 7.905 -31.398 1.00 53.50 182 LYS A C 1
ATOM 1505 O O . LYS A 1 182 ? -36.656 7.258 -31.268 1.00 53.50 182 LYS A O 1
ATOM 1510 N N . GLN A 1 183 ? -34.425 7.325 -31.315 1.00 51.59 183 GLN A N 1
ATOM 1511 C CA . GLN A 1 183 ? -34.221 5.879 -31.343 1.00 51.59 183 GLN A CA 1
ATOM 1512 C C . GLN A 1 183 ? -33.279 5.320 -30.275 1.00 51.59 183 GLN A C 1
ATOM 1514 O O . GLN A 1 183 ? -33.007 4.124 -30.274 1.00 51.59 183 GLN A O 1
ATOM 1519 N N . LEU A 1 184 ? -32.823 6.135 -29.329 1.00 50.25 184 LEU A N 1
ATOM 1520 C CA . LEU A 1 184 ? -32.082 5.638 -28.175 1.00 50.25 184 LEU A CA 1
ATOM 1521 C C . LEU A 1 184 ? -32.857 5.988 -26.913 1.00 50.25 184 LEU A C 1
ATOM 1523 O O . LEU A 1 184 ? -32.448 6.829 -26.124 1.00 50.25 184 LEU A O 1
ATOM 1527 N N . SER A 1 185 ? -33.970 5.288 -26.669 1.00 51.47 185 SER A N 1
ATOM 1528 C CA . SER A 1 185 ? -34.270 4.965 -25.276 1.00 51.47 185 SER A CA 1
ATOM 1529 C C . SER A 1 185 ? -33.002 4.296 -24.768 1.00 51.47 185 SER A C 1
ATOM 1531 O O . SER A 1 185 ? -32.670 3.218 -25.262 1.00 51.47 185 SER A O 1
ATOM 1533 N N . VAL A 1 186 ? -32.241 4.967 -23.900 1.00 54.28 186 VAL A N 1
ATOM 1534 C CA . VAL A 1 186 ? -31.107 4.361 -23.196 1.00 54.28 186 VAL A CA 1
ATOM 1535 C C . VAL A 1 186 ? -31.585 2.976 -22.800 1.00 54.28 186 VAL A C 1
ATOM 1537 O O . VAL A 1 186 ? -32.549 2.891 -22.034 1.00 54.28 186 VAL A O 1
ATOM 1540 N N . SER A 1 187 ? -31.033 1.933 -23.435 1.00 62.19 187 SER A N 1
ATOM 1541 C CA . SER A 1 187 ? -31.586 0.587 -23.312 1.00 62.19 187 SER A CA 1
ATOM 1542 C C . SER A 1 187 ? -31.776 0.326 -21.823 1.00 62.19 187 SER A C 1
ATOM 1544 O O . SER A 1 187 ? -30.895 0.662 -21.024 1.00 62.19 187 SER A O 1
ATOM 1546 N N . LEU A 1 188 ? -32.928 -0.220 -21.424 1.00 58.88 188 LEU A N 1
ATOM 1547 C CA . LEU A 1 188 ? -33.160 -0.667 -20.044 1.00 58.88 188 LEU A CA 1
ATOM 1548 C C . LEU A 1 188 ? -31.955 -1.462 -19.512 1.00 58.88 188 LEU A C 1
ATOM 1550 O O . LEU A 1 188 ? -31.675 -1.450 -18.319 1.00 58.88 188 LEU A O 1
ATOM 1554 N N . GLU A 1 189 ? -31.222 -2.097 -20.419 1.00 55.44 189 GLU A N 1
ATOM 1555 C CA . GLU A 1 189 ? -29.935 -2.745 -20.236 1.00 55.44 189 GLU A CA 1
ATOM 1556 C C . GLU A 1 189 ? -28.801 -1.811 -19.775 1.00 55.44 189 GLU A C 1
ATOM 1558 O O . GLU A 1 189 ? -28.203 -2.086 -18.745 1.00 55.44 189 GLU A O 1
ATOM 1563 N N . VAL A 1 190 ? -28.556 -0.665 -20.421 1.00 58.38 190 VAL A N 1
ATOM 1564 C CA . VAL A 1 190 ? -27.523 0.310 -20.008 1.00 58.38 190 VAL A CA 1
ATOM 1565 C C . VAL A 1 190 ? -27.847 0.900 -18.634 1.00 58.38 190 VAL A C 1
ATOM 1567 O O . VAL A 1 190 ? -26.965 1.042 -17.789 1.00 58.38 190 VAL A O 1
ATOM 1570 N N . GLN A 1 191 ? -29.122 1.189 -18.356 1.00 58.81 191 GLN A N 1
ATOM 1571 C CA . GLN A 1 191 ? -29.528 1.626 -17.015 1.00 58.81 191 GLN A CA 1
ATOM 1572 C C . GLN A 1 191 ? -29.366 0.510 -15.975 1.00 58.81 191 GLN A C 1
ATOM 1574 O O . GLN A 1 191 ? -28.959 0.784 -14.846 1.00 58.81 191 GLN A O 1
ATOM 1579 N N . LYS A 1 192 ? -29.661 -0.746 -16.335 1.00 60.47 192 LYS A N 1
ATOM 1580 C CA . LYS A 1 192 ? -29.384 -1.914 -15.486 1.00 60.47 192 LYS A CA 1
ATOM 1581 C C . LYS A 1 192 ? -27.886 -2.101 -15.256 1.00 60.47 192 LYS A C 1
ATOM 1583 O O . LYS A 1 192 ? -27.517 -2.439 -14.140 1.00 60.47 192 LYS A O 1
ATOM 1588 N N . TRP A 1 193 ? -27.033 -1.829 -16.243 1.00 54.56 193 TRP A N 1
ATOM 1589 C CA . TRP A 1 193 ? -25.578 -1.887 -16.101 1.00 54.56 193 TRP A CA 1
ATOM 1590 C C . TRP A 1 193 ? -25.070 -0.834 -15.126 1.00 54.56 193 TRP A C 1
ATOM 1592 O O . TRP A 1 193 ? -24.353 -1.179 -14.195 1.00 54.56 193 TRP A O 1
ATOM 1602 N N . VAL A 1 194 ? -25.513 0.421 -15.255 1.00 55.03 194 VAL A N 1
ATOM 1603 C CA . VAL A 1 194 ? -25.120 1.493 -14.323 1.00 55.03 194 VAL A CA 1
ATOM 1604 C C . VAL A 1 194 ? -25.614 1.211 -12.899 1.00 55.03 194 VAL A C 1
ATOM 1606 O O . VAL A 1 194 ? -24.876 1.432 -11.944 1.00 55.03 194 VAL A O 1
ATOM 1609 N N . LYS A 1 195 ? -26.826 0.659 -12.745 1.00 54.94 195 LYS A N 1
ATOM 1610 C CA . LYS A 1 195 ? -27.356 0.199 -11.445 1.00 54.94 195 LYS A CA 1
ATOM 1611 C C . LYS A 1 195 ? -26.637 -1.043 -10.905 1.00 54.94 195 LYS A C 1
ATOM 1613 O O . LYS A 1 195 ? -26.607 -1.252 -9.697 1.00 54.94 195 LYS A O 1
ATOM 1618 N N . GLY A 1 196 ? -26.087 -1.868 -11.793 1.00 48.88 196 GLY A N 1
ATOM 1619 C CA . GLY A 1 196 ? -25.324 -3.074 -11.480 1.00 48.88 196 GLY A CA 1
ATOM 1620 C C . GLY A 1 196 ? -23.844 -2.819 -11.200 1.00 48.88 196 GLY A C 1
ATOM 1621 O O . GLY A 1 196 ? -23.160 -3.747 -10.772 1.00 48.88 196 GLY A O 1
ATOM 1622 N N . LEU A 1 197 ? -23.351 -1.589 -11.403 1.00 45.88 197 LEU A N 1
ATOM 1623 C CA . LEU A 1 197 ? -21.991 -1.193 -11.043 1.00 45.88 197 LEU A CA 1
ATOM 1624 C C . LEU A 1 197 ? -21.797 -1.370 -9.537 1.00 45.88 197 LEU A C 1
ATOM 1626 O O . LEU A 1 197 ? -22.180 -0.509 -8.745 1.00 45.88 197 LEU A O 1
ATOM 1630 N N . GLN A 1 198 ? -21.174 -2.472 -9.133 1.00 44.25 198 GLN A N 1
ATOM 1631 C CA . GLN A 1 198 ? -20.662 -2.587 -7.780 1.00 44.25 198 GLN A CA 1
ATOM 1632 C C . GLN A 1 198 ? -19.342 -1.821 -7.692 1.00 44.25 198 GLN A C 1
ATOM 1634 O O . GLN A 1 198 ? -18.446 -2.044 -8.511 1.00 44.25 198 GLN A O 1
ATOM 1639 N N . PRO A 1 199 ? -19.171 -0.926 -6.709 1.00 45.75 199 PRO A N 1
ATOM 1640 C CA . PRO A 1 199 ? -17.833 -0.520 -6.345 1.00 45.75 199 PRO A CA 1
ATOM 1641 C C . PRO A 1 199 ? -17.107 -1.717 -5.709 1.00 45.75 199 PRO A C 1
ATOM 1643 O O . PRO A 1 199 ? -17.727 -2.578 -5.080 1.00 45.75 199 PRO A O 1
ATOM 1646 N N . ILE A 1 200 ? -15.775 -1.662 -5.773 1.00 49.59 200 ILE A N 1
ATOM 1647 C CA . ILE A 1 200 ? -14.788 -2.503 -5.079 1.00 49.59 200 ILE A CA 1
ATOM 1648 C C . ILE A 1 200 ? -14.314 -3.733 -5.876 1.00 49.59 200 ILE A C 1
ATOM 1650 O O . ILE A 1 200 ? -14.921 -4.803 -5.826 1.00 49.59 200 ILE A O 1
ATOM 1654 N N . HIS A 1 201 ? -13.117 -3.624 -6.473 1.00 48.16 201 HIS A N 1
ATOM 1655 C CA . HIS A 1 201 ? -12.273 -4.805 -6.668 1.00 48.16 201 HIS A CA 1
ATOM 1656 C C . HIS A 1 201 ? -11.751 -5.236 -5.296 1.00 48.16 201 HIS A C 1
ATOM 1658 O O . HIS A 1 201 ? -11.026 -4.499 -4.623 1.00 48.16 201 HIS A O 1
ATOM 1664 N N . ARG A 1 202 ? -12.165 -6.426 -4.866 1.00 56.06 202 ARG A N 1
ATOM 1665 C CA . ARG A 1 202 ? -11.745 -7.039 -3.606 1.00 56.06 202 ARG A CA 1
ATOM 1666 C C . ARG A 1 202 ? -10.549 -7.919 -3.912 1.00 56.06 202 ARG A C 1
ATOM 1668 O O . ARG A 1 202 ? -10.630 -8.777 -4.786 1.00 56.06 202 ARG A O 1
ATOM 1675 N N . CYS A 1 203 ? -9.446 -7.708 -3.217 1.00 57.84 203 CYS A N 1
ATOM 1676 C CA . CYS A 1 203 ? -8.243 -8.494 -3.429 1.00 57.84 203 CYS A CA 1
ATOM 1677 C C . CYS A 1 203 ? -7.636 -8.876 -2.081 1.00 57.84 203 CYS A C 1
ATOM 1679 O O . CYS A 1 203 ? -7.770 -8.139 -1.104 1.00 57.84 203 CYS A O 1
ATOM 1681 N N . SER A 1 204 ? -7.039 -10.065 -2.004 1.00 64.81 204 SER A N 1
ATOM 1682 C CA . SER A 1 204 ? -6.285 -10.462 -0.814 1.00 64.81 204 SER A CA 1
ATOM 1683 C C . SER A 1 204 ? -5.040 -9.585 -0.664 1.00 64.81 204 SER A C 1
ATOM 1685 O O . SER A 1 204 ? -4.577 -8.996 -1.644 1.00 64.81 204 SER A O 1
ATOM 1687 N N . LYS A 1 205 ? -4.456 -9.546 0.543 1.00 68.75 205 LYS A N 1
ATOM 1688 C CA . LYS A 1 205 ? -3.184 -8.849 0.813 1.00 68.75 205 LYS A CA 1
ATOM 1689 C C . LYS A 1 205 ? -2.126 -9.136 -0.266 1.00 68.75 205 LYS A C 1
ATOM 1691 O O . LYS A 1 205 ? -1.602 -8.204 -0.864 1.00 68.75 205 LYS A O 1
ATOM 1696 N N . LEU A 1 206 ? -1.907 -10.415 -0.580 1.00 73.50 206 LEU A N 1
ATOM 1697 C CA . LEU A 1 206 ? -0.927 -10.856 -1.579 1.00 73.50 206 LEU A CA 1
ATOM 1698 C C . LEU A 1 206 ? -1.178 -10.247 -2.970 1.00 73.50 206 LEU A C 1
ATOM 1700 O O . LEU A 1 206 ? -0.242 -9.839 -3.655 1.00 73.50 206 LEU A O 1
ATOM 1704 N N . ILE A 1 207 ? -2.442 -10.186 -3.400 1.00 76.75 207 ILE A N 1
ATOM 1705 C CA . ILE A 1 207 ? -2.812 -9.597 -4.692 1.00 76.75 207 ILE A CA 1
ATOM 1706 C C . ILE A 1 207 ? -2.612 -8.082 -4.656 1.00 76.75 207 ILE A C 1
ATOM 1708 O O . ILE A 1 207 ? -2.086 -7.518 -5.611 1.00 76.75 207 ILE A O 1
ATOM 1712 N N . PHE A 1 208 ? -2.994 -7.426 -3.559 1.00 75.50 208 PHE A N 1
ATOM 1713 C CA . PHE A 1 208 ? -2.820 -5.986 -3.411 1.00 75.50 208 PHE A CA 1
ATOM 1714 C C . PHE A 1 208 ? -1.344 -5.580 -3.459 1.00 75.50 208 PHE A C 1
ATOM 1716 O O . PHE A 1 208 ? -0.976 -4.703 -4.236 1.00 75.50 208 PHE A O 1
ATOM 1723 N N . GLU A 1 209 ? -0.490 -6.266 -2.700 1.00 75.69 209 GLU A N 1
ATOM 1724 C CA . GLU A 1 209 ? 0.963 -6.068 -2.722 1.00 75.69 209 GLU A CA 1
ATOM 1725 C C . GLU A 1 209 ? 1.531 -6.284 -4.125 1.00 75.69 209 GLU A C 1
ATOM 1727 O O . GLU A 1 209 ? 2.314 -5.468 -4.607 1.00 75.69 209 GLU A O 1
ATOM 1732 N N . SER A 1 210 ? 1.064 -7.320 -4.828 1.00 84.31 210 SER A N 1
ATOM 1733 C CA . SER A 1 210 ? 1.476 -7.586 -6.208 1.00 84.31 210 SER A CA 1
ATOM 1734 C C . SER A 1 210 ? 1.102 -6.435 -7.151 1.00 84.31 210 SER A C 1
ATOM 1736 O O . SER A 1 210 ? 1.916 -6.034 -7.975 1.00 84.31 210 SER A O 1
ATOM 1738 N N . ILE A 1 211 ? -0.081 -5.828 -7.004 1.00 79.50 211 ILE A N 1
ATOM 1739 C CA . ILE A 1 211 ? -0.467 -4.634 -7.781 1.00 79.50 211 ILE A CA 1
ATOM 1740 C C . ILE A 1 211 ? 0.459 -3.451 -7.460 1.00 79.50 211 ILE A C 1
ATOM 1742 O O . ILE A 1 211 ? 0.898 -2.746 -8.368 1.00 79.50 211 ILE A O 1
ATOM 1746 N N . LEU A 1 212 ? 0.793 -3.234 -6.183 1.00 81.31 212 LEU A N 1
ATOM 1747 C CA . LEU A 1 212 ? 1.680 -2.141 -5.774 1.00 81.31 212 LEU A CA 1
ATOM 1748 C C . LEU A 1 212 ? 3.097 -2.288 -6.341 1.00 81.31 212 LEU A C 1
ATOM 1750 O O . LEU A 1 212 ? 3.692 -1.282 -6.729 1.00 81.31 212 LEU A O 1
ATOM 1754 N N . VAL A 1 213 ? 3.616 -3.516 -6.450 1.00 84.81 213 VAL A N 1
ATOM 1755 C CA . VAL A 1 213 ? 4.929 -3.800 -7.061 1.00 84.81 213 VAL A CA 1
ATOM 1756 C C . VAL A 1 213 ? 4.995 -3.340 -8.521 1.00 84.81 213 VAL A C 1
ATOM 1758 O O . VAL A 1 213 ? 6.035 -2.849 -8.958 1.00 84.81 213 VAL A O 1
ATOM 1761 N N . HIS A 1 214 ? 3.889 -3.420 -9.267 1.00 82.06 214 HIS A N 1
ATOM 1762 C CA . HIS A 1 214 ? 3.818 -2.892 -10.635 1.00 82.06 214 HIS A CA 1
ATOM 1763 C C . HIS A 1 214 ? 3.837 -1.355 -10.690 1.00 82.06 214 HIS A C 1
ATOM 1765 O O . HIS A 1 214 ? 4.102 -0.772 -11.741 1.00 82.06 214 HIS A O 1
ATOM 1771 N N . GLY A 1 215 ? 3.580 -0.673 -9.570 1.00 71.50 215 GLY A N 1
ATOM 1772 C CA . GLY A 1 215 ? 3.623 0.786 -9.481 1.00 71.50 215 GLY A CA 1
ATOM 1773 C C . GLY A 1 215 ? 2.445 1.493 -10.158 1.00 71.50 215 GLY A C 1
ATOM 1774 O O . GLY A 1 215 ? 2.490 2.712 -10.330 1.00 71.50 215 GLY A O 1
ATOM 1775 N N . HIS A 1 216 ? 1.396 0.757 -10.534 1.00 68.19 216 HIS A N 1
ATOM 1776 C CA . HIS A 1 216 ? 0.159 1.300 -11.085 1.00 68.19 216 HIS A CA 1
ATOM 1777 C C . HIS A 1 216 ? -1.046 0.417 -10.739 1.00 68.19 216 HIS A C 1
ATOM 1779 O O . HIS A 1 216 ? -0.926 -0.769 -10.442 1.00 68.19 216 HIS A O 1
ATOM 1785 N N . VAL A 1 217 ? -2.236 1.010 -10.807 1.00 70.69 217 VAL A N 1
ATOM 1786 C CA . VAL A 1 217 ? -3.504 0.272 -10.756 1.00 70.69 217 VAL A CA 1
ATOM 1787 C C . VAL A 1 217 ? -3.755 -0.428 -12.094 1.00 70.69 217 VAL A C 1
ATOM 1789 O O . VAL A 1 217 ? -3.304 0.043 -13.139 1.00 70.69 217 VAL A O 1
ATOM 1792 N N . MET A 1 218 ? -4.458 -1.558 -12.083 1.00 71.56 218 MET A N 1
ATOM 1793 C CA . MET A 1 218 ? -4.665 -2.378 -13.281 1.00 71.56 218 MET A CA 1
ATOM 1794 C C . MET A 1 218 ? -6.054 -3.024 -13.299 1.00 71.56 218 MET A C 1
ATOM 1796 O O . MET A 1 218 ? -6.623 -3.308 -12.245 1.00 71.56 218 MET A O 1
ATOM 1800 N N . SER A 1 219 ? -6.606 -3.225 -14.498 1.00 73.19 219 SER A N 1
ATOM 1801 C CA . SER A 1 219 ? -7.870 -3.939 -14.711 1.00 73.19 219 SER A CA 1
ATOM 1802 C C . SER A 1 219 ? -7.676 -5.451 -14.612 1.00 73.19 219 SER A C 1
ATOM 1804 O O . SER A 1 219 ? -6.545 -5.947 -14.659 1.00 73.19 219 SER A O 1
ATOM 1806 N N . ARG A 1 220 ? -8.773 -6.212 -14.517 1.00 74.88 220 ARG A N 1
ATOM 1807 C CA . ARG A 1 220 ? -8.680 -7.676 -14.542 1.00 74.88 220 ARG A CA 1
ATOM 1808 C C . ARG A 1 220 ? -8.152 -8.181 -15.884 1.00 74.88 220 ARG A C 1
ATOM 1810 O O . ARG A 1 220 ? -7.316 -9.079 -15.894 1.00 74.88 220 ARG A O 1
ATOM 1817 N N . ASP A 1 221 ? -8.591 -7.590 -16.987 1.00 76.06 221 ASP A N 1
ATOM 1818 C CA . ASP A 1 221 ? -8.072 -7.908 -18.319 1.00 76.06 221 ASP A CA 1
ATOM 1819 C C . ASP A 1 221 ? -6.549 -7.696 -18.399 1.00 76.06 221 ASP A C 1
ATOM 1821 O O . ASP A 1 221 ? -5.810 -8.569 -18.857 1.00 76.06 221 ASP A O 1
ATOM 1825 N N . HIS A 1 222 ? -6.049 -6.589 -17.837 1.00 81.00 222 HIS A N 1
ATOM 1826 C CA . HIS A 1 222 ? -4.611 -6.352 -17.743 1.00 81.00 222 HIS A CA 1
ATOM 1827 C C . HIS A 1 222 ? -3.911 -7.429 -16.907 1.00 81.00 222 HIS A C 1
ATOM 1829 O O . HIS A 1 222 ? -2.903 -7.971 -17.354 1.00 81.00 222 HIS A O 1
ATOM 1835 N N . MET A 1 223 ? -4.460 -7.786 -15.737 1.00 82.94 223 MET A N 1
ATOM 1836 C CA . MET A 1 223 ? -3.908 -8.871 -14.922 1.00 82.94 223 MET A CA 1
ATOM 1837 C C . MET A 1 223 ? -3.822 -10.169 -15.727 1.00 82.94 223 MET A C 1
ATOM 1839 O O . MET A 1 223 ? -2.769 -10.782 -15.754 1.00 82.94 223 MET A O 1
ATOM 1843 N N . GLU A 1 224 ? -4.888 -10.591 -16.415 1.00 81.81 224 GLU A N 1
ATOM 1844 C CA . GLU A 1 224 ? -4.896 -11.831 -17.212 1.00 81.81 224 GLU A CA 1
ATOM 1845 C C . GLU A 1 224 ? -3.815 -11.856 -18.304 1.00 81.81 224 GLU A C 1
ATOM 1847 O O . GLU A 1 224 ? -3.213 -12.905 -18.545 1.00 81.81 224 GLU A O 1
ATOM 1852 N N . ASN A 1 225 ? -3.510 -10.709 -18.915 1.00 84.81 225 ASN A N 1
ATOM 1853 C CA . ASN A 1 225 ? -2.421 -10.606 -19.884 1.00 84.81 225 ASN A CA 1
ATOM 1854 C C . ASN A 1 225 ? -1.037 -10.848 -19.254 1.00 84.81 225 ASN A C 1
ATOM 1856 O O . ASN A 1 225 ? -0.165 -11.405 -19.925 1.00 84.81 225 ASN A O 1
ATOM 1860 N N . LEU A 1 226 ? -0.848 -10.544 -17.963 1.00 89.12 226 LEU A N 1
ATOM 1861 C CA . LEU A 1 226 ? 0.404 -10.795 -17.233 1.00 89.12 226 LEU A CA 1
ATOM 1862 C C . LEU A 1 226 ? 0.728 -12.288 -17.061 1.00 89.12 226 LEU A C 1
ATOM 1864 O O . LEU A 1 226 ? 1.865 -12.626 -16.744 1.00 89.12 226 LEU A O 1
ATOM 1868 N N . LYS A 1 227 ? -0.187 -13.215 -17.377 1.00 86.44 227 LYS A N 1
ATOM 1869 C CA . LYS A 1 227 ? 0.154 -14.648 -17.508 1.00 86.44 227 LYS A CA 1
ATOM 1870 C C . LYS A 1 227 ? 1.205 -14.916 -18.580 1.00 86.44 227 LYS A C 1
ATOM 1872 O O . LYS A 1 227 ? 1.882 -15.939 -18.542 1.00 86.44 227 LYS A O 1
ATOM 1877 N N . ARG A 1 228 ? 1.323 -14.025 -19.564 1.00 87.38 228 ARG A N 1
ATOM 1878 C CA . ARG A 1 228 ? 2.269 -14.143 -20.672 1.00 87.38 228 ARG A CA 1
ATOM 1879 C C . ARG A 1 228 ? 3.540 -13.377 -20.315 1.00 87.38 228 ARG A C 1
ATOM 1881 O O . ARG A 1 228 ? 3.489 -12.167 -20.103 1.00 87.38 228 ARG A O 1
ATOM 1888 N N . SER A 1 229 ? 4.687 -14.057 -20.324 1.00 90.06 229 SER A N 1
ATOM 1889 C CA . SER A 1 229 ? 5.989 -13.471 -19.950 1.00 90.06 229 SER A CA 1
ATOM 1890 C C . SER A 1 229 ? 6.334 -12.203 -20.740 1.00 90.06 229 SER A C 1
ATOM 1892 O O . SER A 1 229 ? 6.896 -11.262 -20.186 1.00 90.06 229 SER A O 1
ATOM 1894 N N . TYR A 1 230 ? 5.936 -12.126 -22.014 1.00 89.88 230 TYR A N 1
ATOM 1895 C CA . TYR A 1 230 ? 6.119 -10.930 -22.840 1.00 89.88 230 TYR A CA 1
ATOM 1896 C C . TYR A 1 230 ? 5.423 -9.684 -22.260 1.00 89.88 230 TYR A C 1
ATOM 1898 O O . TYR A 1 230 ? 6.027 -8.613 -22.229 1.00 89.88 230 TYR A O 1
ATOM 1906 N N . PHE A 1 231 ? 4.187 -9.818 -21.766 1.00 89.44 231 PHE A N 1
ATOM 1907 C CA . PHE A 1 231 ? 3.444 -8.699 -21.176 1.00 89.44 231 PHE A CA 1
ATOM 1908 C C . PHE A 1 231 ? 4.058 -8.259 -19.845 1.00 89.44 231 PHE A C 1
ATOM 1910 O O . PHE A 1 231 ? 4.192 -7.063 -19.599 1.00 89.44 231 PHE A O 1
ATOM 1917 N N . ALA A 1 232 ? 4.510 -9.203 -19.017 1.00 90.81 232 ALA A N 1
ATOM 1918 C CA . ALA A 1 232 ? 5.237 -8.869 -17.793 1.00 90.81 232 ALA A CA 1
ATOM 1919 C C . ALA A 1 232 ? 6.577 -8.172 -18.093 1.00 90.81 232 ALA A C 1
ATOM 1921 O O . ALA A 1 232 ? 6.906 -7.169 -17.465 1.00 90.81 232 ALA A O 1
ATOM 1922 N N . ALA A 1 233 ? 7.315 -8.616 -19.115 1.00 93.12 233 ALA A N 1
ATOM 1923 C CA . ALA A 1 233 ? 8.534 -7.944 -19.566 1.00 93.12 233 ALA A CA 1
ATOM 1924 C C . ALA A 1 233 ? 8.271 -6.520 -20.086 1.00 93.12 233 ALA A C 1
ATOM 1926 O O . ALA A 1 233 ? 9.117 -5.640 -19.920 1.00 93.12 233 ALA A O 1
ATOM 1927 N N . GLN A 1 234 ? 7.112 -6.275 -20.703 1.00 90.25 234 GLN A N 1
ATOM 1928 C CA . GLN A 1 234 ? 6.679 -4.929 -21.075 1.00 90.25 234 GLN A CA 1
ATOM 1929 C C . GLN A 1 234 ? 6.363 -4.079 -19.834 1.00 90.25 234 GLN A C 1
ATOM 1931 O O . GLN A 1 234 ? 6.841 -2.950 -19.742 1.00 90.25 234 GLN A O 1
ATOM 1936 N N . ALA A 1 235 ? 5.662 -4.633 -18.841 1.00 88.38 235 ALA A N 1
ATOM 1937 C CA . ALA A 1 235 ? 5.372 -3.932 -17.587 1.00 88.38 235 ALA A CA 1
ATOM 1938 C C . ALA A 1 235 ? 6.653 -3.480 -16.856 1.00 88.38 235 ALA A C 1
ATOM 1940 O O . ALA A 1 235 ? 6.713 -2.368 -16.335 1.00 88.38 235 ALA A O 1
ATOM 1941 N N . VAL A 1 236 ? 7.720 -4.290 -16.883 1.00 92.00 236 VAL A N 1
ATOM 1942 C CA . VAL A 1 236 ? 9.039 -3.902 -16.344 1.00 92.00 236 VAL A CA 1
ATOM 1943 C C . VAL A 1 236 ? 9.624 -2.695 -17.077 1.00 92.00 236 VAL A C 1
ATOM 1945 O O . VAL A 1 236 ? 10.150 -1.791 -16.432 1.00 92.00 236 VAL A O 1
ATOM 1948 N N . GLN A 1 237 ? 9.531 -2.651 -18.408 1.00 87.56 237 GLN A N 1
ATOM 1949 C CA . GLN A 1 237 ? 10.038 -1.526 -19.207 1.00 87.56 237 GLN A CA 1
ATOM 1950 C C . GLN A 1 237 ? 9.269 -0.230 -18.924 1.00 87.56 237 GLN A C 1
ATOM 1952 O O . GLN A 1 237 ? 9.849 0.855 -18.920 1.00 87.56 237 GLN A O 1
ATOM 1957 N N . GLU A 1 238 ? 7.967 -0.343 -18.670 1.00 85.19 238 GLU A N 1
ATOM 1958 C CA . GLU A 1 238 ? 7.090 0.789 -18.371 1.00 85.19 238 GLU A CA 1
ATOM 1959 C C . GLU A 1 238 ? 7.197 1.258 -16.911 1.00 85.19 238 GLU A C 1
ATOM 1961 O O . GLU A 1 238 ? 6.835 2.398 -16.600 1.00 85.19 238 GLU A O 1
ATOM 1966 N N . HIS A 1 239 ? 7.749 0.429 -16.020 1.00 86.00 239 HIS A N 1
ATOM 1967 C CA . HIS A 1 239 ? 7.893 0.744 -14.606 1.00 86.00 239 HIS A CA 1
ATOM 1968 C C . HIS A 1 239 ? 8.747 2.006 -14.394 1.00 86.00 239 HIS A C 1
ATOM 1970 O O . HIS A 1 239 ? 9.880 2.105 -14.870 1.00 86.00 239 HIS A O 1
ATOM 1976 N N . LYS A 1 240 ? 8.253 2.958 -13.585 1.00 83.50 240 LYS A N 1
ATOM 1977 C CA . LYS A 1 240 ? 8.862 4.291 -13.367 1.00 83.50 240 LYS A CA 1
ATOM 1978 C C . LYS A 1 240 ? 10.371 4.258 -13.087 1.00 83.50 240 LYS A C 1
ATOM 1980 O O . LYS A 1 240 ? 11.108 5.105 -13.583 1.00 83.50 240 LYS A O 1
ATOM 1985 N N . ARG A 1 241 ? 10.831 3.293 -12.279 1.00 86.44 241 ARG A N 1
ATOM 1986 C CA . ARG A 1 241 ? 12.262 3.102 -11.953 1.00 86.44 241 ARG A CA 1
ATOM 1987 C C . ARG A 1 241 ? 13.112 2.772 -13.188 1.00 86.44 241 ARG A C 1
ATOM 1989 O O . ARG A 1 241 ? 14.187 3.339 -13.331 1.00 86.44 241 ARG A O 1
ATOM 1996 N N . VAL A 1 242 ? 12.624 1.892 -14.063 1.00 87.38 242 VAL A N 1
ATOM 1997 C CA . VAL A 1 242 ? 13.318 1.448 -15.284 1.00 87.38 242 VAL A CA 1
ATOM 1998 C C . VAL A 1 242 ? 13.206 2.514 -16.368 1.00 87.38 242 VAL A C 1
ATOM 2000 O O . VAL A 1 242 ? 14.214 2.926 -16.937 1.00 87.38 242 VAL A O 1
ATOM 2003 N N . ARG A 1 243 ? 12.005 3.063 -16.570 1.00 86.88 243 ARG A N 1
ATOM 2004 C CA . ARG A 1 243 ? 11.777 4.156 -17.518 1.00 86.88 243 ARG A CA 1
ATOM 2005 C C . ARG A 1 243 ? 12.627 5.386 -17.205 1.00 86.88 243 ARG A C 1
ATOM 2007 O O . ARG A 1 243 ? 13.220 5.960 -18.107 1.00 86.88 243 ARG A O 1
ATOM 2014 N N . GLY A 1 244 ? 12.797 5.720 -15.924 1.00 86.25 244 GLY A N 1
ATOM 2015 C CA . GLY A 1 244 ? 13.691 6.797 -15.496 1.00 86.25 244 GLY A CA 1
ATOM 2016 C C . GLY A 1 244 ? 15.173 6.574 -15.836 1.00 86.25 244 GLY A C 1
ATOM 2017 O O . GLY A 1 244 ? 15.917 7.549 -15.932 1.00 86.25 244 GLY A O 1
ATOM 2018 N N . ILE A 1 245 ? 15.612 5.324 -16.035 1.00 87.69 245 ILE A N 1
ATOM 2019 C CA . ILE A 1 245 ? 16.955 5.003 -16.545 1.00 87.69 245 ILE A CA 1
ATOM 2020 C C . ILE A 1 245 ? 16.984 5.228 -18.062 1.00 87.69 245 ILE A C 1
ATOM 2022 O O . ILE A 1 245 ? 17.867 5.930 -18.552 1.00 87.69 245 ILE A O 1
ATOM 2026 N N . PHE A 1 246 ? 15.997 4.721 -18.806 1.00 87.62 246 PHE A N 1
ATOM 2027 C CA . PHE A 1 246 ? 15.915 4.935 -20.258 1.00 87.62 246 PHE A CA 1
ATOM 2028 C C . PHE A 1 246 ? 15.842 6.423 -20.618 1.00 87.62 246 PH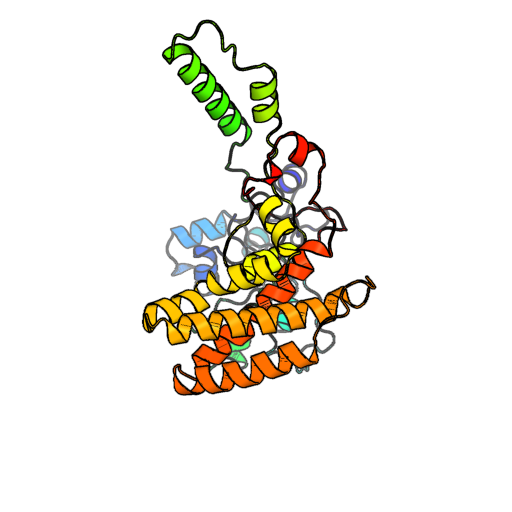E A C 1
ATOM 2030 O O . PHE A 1 246 ? 16.596 6.886 -21.471 1.00 87.62 246 PHE A O 1
ATOM 2037 N N . ASP A 1 247 ? 15.038 7.198 -19.890 1.00 85.31 247 ASP A N 1
ATOM 2038 C CA . ASP A 1 247 ? 14.898 8.644 -20.078 1.00 85.31 247 ASP A CA 1
ATOM 2039 C C . ASP A 1 247 ? 16.169 9.429 -19.717 1.00 85.31 247 ASP A C 1
ATOM 2041 O O . ASP A 1 247 ? 16.369 10.539 -20.214 1.00 85.31 247 ASP A O 1
ATOM 2045 N N . ARG A 1 248 ? 17.030 8.885 -18.848 1.00 90.00 248 ARG A N 1
ATOM 2046 C CA . ARG A 1 248 ? 18.299 9.515 -18.451 1.00 90.00 248 ARG A CA 1
ATOM 2047 C C . ARG A 1 248 ? 19.356 9.386 -19.534 1.00 90.00 248 ARG A C 1
ATOM 2049 O O . ARG A 1 248 ? 20.069 10.348 -19.798 1.00 90.00 248 ARG A O 1
ATOM 2056 N N . TYR A 1 249 ? 19.463 8.200 -20.122 1.00 90.50 249 TYR A N 1
ATOM 2057 C CA . TYR A 1 249 ? 20.490 7.909 -21.114 1.00 90.50 249 TYR A CA 1
ATOM 2058 C C . TYR A 1 249 ? 20.041 8.234 -22.540 1.00 90.50 249 TYR A C 1
ATOM 2060 O O . TYR A 1 249 ? 20.843 8.735 -23.318 1.00 90.50 249 TYR A O 1
ATOM 2068 N N . LYS A 1 250 ? 18.769 7.983 -22.887 1.00 88.50 250 LYS A N 1
ATOM 2069 C CA . LYS A 1 250 ? 18.181 8.209 -24.224 1.00 88.50 250 LYS A CA 1
ATOM 2070 C C . LYS A 1 250 ? 19.018 7.628 -25.371 1.00 88.50 250 LYS A C 1
ATOM 2072 O O . LYS A 1 250 ? 19.178 8.248 -26.419 1.00 88.50 250 LYS A O 1
ATOM 2077 N N . MET A 1 251 ? 19.563 6.431 -25.166 1.00 89.69 251 MET A N 1
ATOM 2078 C CA . MET A 1 251 ? 20.396 5.731 -26.143 1.00 89.69 251 MET A CA 1
ATOM 2079 C C . MET A 1 251 ? 19.740 4.413 -26.547 1.00 89.69 251 MET A C 1
ATOM 2081 O O . MET A 1 251 ? 19.550 3.540 -25.699 1.00 89.69 251 MET A O 1
ATOM 2085 N N . ALA A 1 252 ? 19.480 4.241 -27.847 1.00 90.50 252 ALA A N 1
ATOM 2086 C CA . ALA A 1 252 ? 18.881 3.020 -28.391 1.00 90.50 252 ALA A CA 1
ATOM 2087 C C . ALA A 1 252 ? 19.630 1.731 -27.978 1.00 90.50 252 ALA A C 1
ATOM 2089 O O . ALA A 1 252 ? 18.970 0.807 -27.509 1.00 90.50 252 ALA A O 1
ATOM 2090 N N . PRO A 1 253 ? 20.984 1.671 -27.980 1.00 92.00 253 PRO A N 1
ATOM 2091 C CA . PRO A 1 253 ? 21.693 0.473 -27.529 1.00 92.00 253 PRO A CA 1
ATOM 2092 C C . PRO A 1 253 ? 21.409 0.076 -26.075 1.00 92.00 253 PRO A C 1
ATOM 2094 O O . PRO A 1 253 ? 21.412 -1.112 -25.762 1.00 92.00 253 PRO A O 1
ATOM 2097 N N . ILE A 1 254 ? 21.171 1.037 -25.177 1.00 91.88 254 ILE A N 1
ATOM 2098 C CA . ILE A 1 254 ? 20.840 0.735 -23.778 1.00 91.88 254 ILE A CA 1
ATOM 2099 C C . ILE A 1 254 ? 19.434 0.152 -23.704 1.00 91.88 254 ILE A C 1
ATOM 2101 O O . ILE A 1 254 ? 19.235 -0.875 -23.062 1.00 91.88 254 ILE A O 1
ATOM 2105 N N . GLU A 1 255 ? 18.477 0.775 -24.389 1.00 92.69 255 GLU A N 1
ATOM 2106 C CA . GLU A 1 255 ? 17.087 0.329 -24.391 1.00 92.69 255 GLU A CA 1
ATOM 2107 C C . GLU A 1 255 ? 16.938 -1.064 -25.022 1.00 92.69 255 GLU A C 1
ATOM 2109 O O . GLU A 1 255 ? 16.301 -1.934 -24.434 1.00 92.69 255 GLU A O 1
ATOM 2114 N N . ASP A 1 256 ? 17.586 -1.319 -26.159 1.00 94.06 256 ASP A N 1
ATOM 2115 C CA . ASP A 1 256 ? 17.510 -2.602 -26.866 1.00 94.06 256 ASP A CA 1
ATOM 2116 C C . ASP A 1 256 ? 18.150 -3.740 -26.060 1.00 94.06 256 ASP A C 1
ATOM 2118 O O . ASP A 1 256 ? 17.549 -4.804 -25.886 1.00 94.06 256 ASP A O 1
ATOM 2122 N N . ASN A 1 257 ? 19.340 -3.512 -25.487 1.00 95.44 257 ASN A N 1
ATOM 2123 C CA . ASN A 1 257 ? 19.981 -4.523 -24.645 1.00 95.44 257 ASN A CA 1
ATOM 2124 C C . ASN A 1 257 ? 19.219 -4.739 -23.331 1.00 95.44 257 ASN A C 1
ATOM 2126 O O . ASN A 1 257 ? 19.119 -5.879 -22.878 1.00 95.44 257 ASN A O 1
ATOM 2130 N N . ALA A 1 258 ? 18.645 -3.687 -22.738 1.00 94.69 258 ALA A N 1
ATOM 2131 C CA . ALA A 1 258 ? 17.813 -3.811 -21.546 1.00 94.69 258 ALA A CA 1
ATOM 2132 C C . ALA A 1 258 ? 16.508 -4.562 -21.836 1.00 94.69 258 ALA A C 1
ATOM 2134 O O . ALA A 1 258 ? 16.113 -5.403 -21.036 1.00 94.69 258 ALA A O 1
ATOM 2135 N N . LYS A 1 259 ? 15.865 -4.330 -22.987 1.00 94.62 259 LYS A N 1
ATOM 2136 C CA . LYS A 1 259 ? 14.669 -5.069 -23.422 1.00 94.62 259 LYS A CA 1
ATOM 2137 C C . LYS A 1 259 ? 14.928 -6.567 -23.504 1.00 94.62 259 LYS A C 1
ATOM 2139 O O . LYS A 1 259 ? 14.138 -7.350 -22.982 1.00 94.62 259 LYS A O 1
ATOM 2144 N N . GLU A 1 260 ? 16.019 -6.974 -24.146 1.00 95.56 260 GLU A N 1
ATOM 2145 C CA . GLU A 1 260 ? 16.385 -8.390 -24.255 1.00 95.56 260 GLU A CA 1
ATOM 2146 C C . GLU A 1 260 ? 16.776 -8.989 -22.900 1.00 95.56 260 GLU A C 1
ATOM 2148 O O . GLU A 1 260 ? 16.335 -10.087 -22.566 1.00 95.56 260 GLU A O 1
ATOM 2153 N N . TYR A 1 261 ? 17.520 -8.239 -22.083 1.00 97.31 261 TYR A N 1
ATOM 2154 C CA . TYR A 1 261 ? 17.883 -8.641 -20.723 1.00 97.31 261 TYR A CA 1
ATOM 2155 C C . TYR A 1 261 ? 16.651 -8.879 -19.837 1.00 97.31 261 TYR A C 1
ATOM 2157 O O . TYR A 1 261 ? 16.521 -9.931 -19.214 1.00 97.31 261 TYR A O 1
ATOM 2165 N N . ILE A 1 262 ? 15.707 -7.932 -19.833 1.00 97.44 262 ILE A N 1
ATOM 2166 C CA . ILE A 1 262 ? 14.445 -8.017 -19.088 1.00 97.44 262 ILE A CA 1
ATOM 2167 C C . ILE A 1 262 ? 13.623 -9.220 -19.560 1.00 97.44 262 ILE A C 1
ATOM 2169 O O . ILE A 1 262 ? 13.150 -9.995 -18.731 1.00 97.44 262 ILE A O 1
ATOM 2173 N N . LYS A 1 263 ? 13.463 -9.405 -20.880 1.00 95.75 263 LYS A N 1
ATOM 2174 C CA . LYS A 1 263 ? 12.713 -10.542 -21.441 1.00 95.75 263 LYS A CA 1
ATOM 2175 C C . LYS A 1 263 ? 13.286 -11.883 -20.985 1.00 95.75 263 LYS A C 1
ATOM 2177 O O . LYS A 1 263 ? 12.507 -12.766 -20.629 1.00 95.75 263 LYS A O 1
ATOM 2182 N N . ALA A 1 264 ? 14.611 -12.022 -20.978 1.00 94.88 264 ALA A N 1
ATOM 2183 C CA . ALA A 1 264 ? 15.272 -13.254 -20.565 1.00 94.88 264 ALA A CA 1
ATOM 2184 C C . ALA A 1 264 ? 15.088 -13.530 -19.062 1.00 94.88 264 ALA A C 1
ATOM 2186 O O . ALA A 1 264 ? 14.719 -14.644 -18.697 1.00 94.88 264 ALA A O 1
ATOM 2187 N N . ILE A 1 265 ? 15.229 -12.514 -18.195 1.00 96.00 265 ILE A N 1
ATOM 2188 C CA . ILE A 1 265 ? 14.975 -12.658 -16.747 1.00 96.00 265 ILE A CA 1
ATOM 2189 C C . ILE A 1 265 ? 13.527 -13.068 -16.482 1.00 96.00 265 ILE A C 1
ATOM 2191 O O . ILE A 1 265 ? 13.281 -14.045 -15.780 1.00 96.00 265 ILE A O 1
ATOM 2195 N N . VAL A 1 266 ? 12.562 -12.345 -17.054 1.00 94.50 266 VAL A N 1
ATOM 2196 C CA . VAL A 1 266 ? 11.138 -12.634 -16.833 1.00 94.50 266 VAL A CA 1
ATOM 2197 C C . VAL A 1 266 ? 10.788 -14.034 -17.338 1.00 94.50 266 VAL A C 1
ATOM 2199 O O . VAL A 1 266 ? 10.078 -14.770 -16.659 1.00 94.50 266 VAL A O 1
ATOM 2202 N N . SER A 1 267 ? 11.317 -14.439 -18.495 1.00 92.00 267 SER A N 1
ATOM 2203 C CA . SER A 1 267 ? 11.090 -15.785 -19.039 1.00 92.00 267 SER A CA 1
ATOM 2204 C C . SER A 1 267 ? 11.689 -16.873 -18.148 1.00 92.00 267 SER A C 1
ATOM 2206 O O . SER A 1 267 ? 11.029 -17.883 -17.906 1.00 92.00 267 SER A O 1
ATOM 2208 N N . LEU A 1 268 ? 12.888 -16.649 -17.603 1.00 91.38 268 LEU A N 1
ATOM 2209 C CA . LEU A 1 268 ? 13.521 -17.558 -16.652 1.00 91.38 268 LEU A CA 1
ATOM 2210 C C . LEU A 1 268 ? 12.690 -17.696 -15.363 1.00 91.38 268 LEU A C 1
ATOM 2212 O O . LEU A 1 268 ? 12.433 -18.814 -14.916 1.00 91.38 268 LEU A O 1
ATOM 2216 N N . GLU A 1 269 ? 12.223 -16.585 -14.786 1.00 90.69 269 GLU A N 1
ATOM 2217 C CA . GLU A 1 269 ? 11.382 -16.602 -13.579 1.00 90.69 269 GLU A CA 1
ATOM 2218 C C . GLU A 1 269 ? 10.031 -17.288 -13.816 1.00 90.69 269 GLU A C 1
ATOM 2220 O O . GLU A 1 269 ? 9.575 -18.079 -12.987 1.00 90.69 269 GLU A O 1
ATOM 2225 N N . TYR A 1 270 ? 9.411 -17.067 -14.977 1.00 88.44 270 TYR A N 1
ATOM 2226 C CA . TYR A 1 270 ? 8.182 -17.766 -15.356 1.00 88.44 270 TYR A CA 1
ATOM 2227 C C . TYR A 1 270 ? 8.435 -19.265 -15.534 1.00 88.44 270 TYR A C 1
ATOM 2229 O O . TYR A 1 270 ? 7.661 -20.075 -15.026 1.00 88.44 270 TYR A O 1
ATOM 2237 N N . GLY A 1 271 ? 9.542 -19.648 -16.177 1.00 84.00 271 GLY A N 1
ATOM 2238 C CA . GLY A 1 271 ? 9.945 -21.045 -16.333 1.00 84.00 271 GLY A CA 1
ATOM 2239 C C . GLY A 1 271 ? 10.053 -21.774 -14.992 1.00 84.00 271 GLY A C 1
ATOM 2240 O O . GLY A 1 271 ? 9.493 -22.857 -14.840 1.00 84.00 271 GLY A O 1
ATOM 2241 N N . LYS A 1 272 ? 10.664 -21.146 -13.977 1.00 83.94 272 LYS A N 1
ATOM 2242 C CA . LYS A 1 272 ? 10.767 -21.710 -12.616 1.00 83.94 272 LYS A CA 1
ATOM 2243 C C . LYS A 1 272 ? 9.406 -21.987 -11.969 1.00 83.94 272 LYS A C 1
ATOM 2245 O O . LYS A 1 272 ? 9.283 -22.929 -11.190 1.00 83.94 272 LYS A O 1
ATOM 2250 N N . LYS A 1 273 ? 8.395 -21.153 -12.237 1.00 74.25 273 LYS A N 1
ATOM 2251 C CA . LYS A 1 273 ? 7.086 -21.209 -11.559 1.00 74.25 273 LYS A CA 1
ATOM 2252 C C . LYS A 1 273 ? 6.055 -22.060 -12.313 1.00 74.25 273 LYS A C 1
ATOM 2254 O O . LYS A 1 273 ? 5.271 -22.746 -11.663 1.00 74.25 273 LYS A O 1
ATOM 2259 N N . TYR A 1 274 ? 6.070 -22.057 -13.650 1.00 64.88 274 TYR A N 1
ATOM 2260 C CA . TYR A 1 274 ? 5.120 -22.806 -14.490 1.00 64.88 274 TYR A CA 1
ATOM 2261 C C . TYR A 1 274 ? 5.578 -24.238 -14.830 1.00 64.88 274 TYR A C 1
ATOM 2263 O O . TYR A 1 274 ? 4.731 -25.109 -15.024 1.00 64.88 274 TYR A O 1
ATOM 2271 N N . ALA A 1 275 ? 6.885 -24.540 -14.818 1.00 57.16 275 ALA A N 1
ATOM 2272 C CA . ALA A 1 275 ? 7.383 -25.906 -15.048 1.00 57.16 275 ALA A CA 1
ATOM 2273 C C . ALA A 1 275 ? 6.986 -26.909 -13.942 1.00 57.16 275 ALA A C 1
ATOM 2275 O O . ALA A 1 275 ? 7.102 -28.116 -14.134 1.00 57.16 275 ALA A O 1
ATOM 2276 N N . ALA A 1 276 ? 6.480 -26.431 -12.800 1.00 51.62 276 ALA A N 1
ATOM 2277 C CA . ALA A 1 276 ? 5.987 -27.275 -11.713 1.00 51.62 276 ALA A CA 1
ATOM 2278 C C . ALA A 1 276 ? 4.557 -27.821 -11.936 1.00 51.62 276 ALA A C 1
ATOM 2280 O O . ALA A 1 276 ? 4.070 -28.562 -11.084 1.00 51.62 276 ALA A O 1
ATOM 2281 N N . GLY A 1 277 ? 3.870 -27.466 -13.034 1.00 47.62 277 GLY A N 1
ATOM 2282 C CA . GLY A 1 277 ? 2.467 -27.857 -13.232 1.00 47.62 277 GLY A CA 1
ATOM 2283 C C . GLY A 1 277 ? 1.963 -28.050 -14.664 1.00 47.62 277 GLY A C 1
ATOM 2284 O O . GLY A 1 277 ? 0.840 -28.523 -14.798 1.00 47.62 277 GLY A O 1
ATOM 2285 N N . ASP A 1 278 ? 2.729 -27.733 -15.715 1.00 39.16 278 ASP A N 1
ATOM 2286 C CA . ASP A 1 278 ? 2.258 -27.923 -17.097 1.00 39.16 278 ASP A CA 1
ATOM 2287 C C . ASP A 1 278 ? 3.409 -28.313 -18.046 1.00 39.16 278 ASP A C 1
ATOM 2289 O O . ASP A 1 278 ? 4.340 -27.546 -18.304 1.00 39.16 278 ASP A O 1
ATOM 2293 N N . THR A 1 279 ? 3.373 -29.546 -18.550 1.00 38.09 279 THR A N 1
ATOM 2294 C CA . THR A 1 279 ? 4.375 -30.170 -19.435 1.00 38.09 279 THR A CA 1
ATOM 2295 C C . THR A 1 279 ? 4.279 -29.684 -20.889 1.00 38.09 279 THR A C 1
ATOM 2297 O O . THR A 1 279 ? 4.210 -30.494 -21.810 1.00 38.09 279 THR A O 1
ATOM 2300 N N . THR A 1 280 ? 4.290 -28.369 -21.133 1.00 38.50 280 THR A N 1
ATOM 2301 C CA . THR A 1 280 ? 4.318 -27.820 -22.510 1.00 38.50 280 THR A CA 1
ATOM 2302 C C . THR A 1 280 ? 5.235 -26.609 -22.719 1.00 38.50 280 THR A C 1
ATOM 2304 O O . THR A 1 280 ? 5.069 -25.880 -23.692 1.00 38.50 280 THR A O 1
ATOM 2307 N N . ALA A 1 281 ? 6.247 -26.394 -21.874 1.00 40.38 281 ALA A N 1
ATOM 2308 C CA . ALA A 1 281 ? 7.289 -25.390 -22.132 1.00 40.38 281 ALA A CA 1
ATOM 2309 C C . ALA A 1 281 ? 8.700 -25.995 -22.045 1.00 40.38 281 ALA A C 1
ATOM 2311 O O . ALA A 1 281 ? 9.535 -25.586 -21.243 1.00 40.38 281 ALA A O 1
ATOM 2312 N N . SER A 1 282 ? 8.976 -26.995 -22.885 1.00 36.75 282 SER A N 1
ATOM 2313 C CA . SER A 1 282 ? 10.336 -27.477 -23.140 1.00 36.75 282 SER A CA 1
ATOM 2314 C C . SER A 1 282 ? 11.045 -26.523 -24.110 1.00 36.75 282 SER A C 1
ATOM 2316 O O . SER A 1 282 ? 11.059 -26.745 -25.320 1.00 36.75 282 SER A O 1
ATOM 2318 N N . GLY A 1 283 ? 11.597 -25.432 -23.580 1.00 42.88 283 GLY A N 1
ATOM 2319 C CA . GLY A 1 283 ? 12.419 -24.497 -24.347 1.00 42.88 283 GLY A CA 1
ATOM 2320 C C . GLY A 1 283 ? 13.171 -23.496 -23.468 1.00 42.88 283 GLY A C 1
ATOM 2321 O O . GLY A 1 283 ? 12.629 -22.449 -23.136 1.00 42.88 283 GLY A O 1
ATOM 2322 N N . GLY A 1 284 ? 14.432 -23.804 -23.139 1.00 52.09 284 GLY A N 1
ATOM 2323 C CA . GLY A 1 284 ? 15.490 -22.789 -23.013 1.00 52.09 284 GLY A CA 1
ATOM 2324 C C . GLY A 1 284 ? 15.766 -22.147 -21.645 1.00 52.09 284 GLY A C 1
ATOM 2325 O O . GLY A 1 284 ? 15.822 -20.922 -21.578 1.00 52.09 284 GLY A O 1
ATOM 2326 N N . SER A 1 285 ? 16.016 -22.898 -20.561 1.00 59.59 285 SER A N 1
ATOM 2327 C CA . SER A 1 285 ? 16.670 -22.290 -19.376 1.00 59.59 285 SER A CA 1
ATOM 2328 C C . SER A 1 285 ? 18.091 -21.823 -19.705 1.00 59.59 285 SER A C 1
ATOM 2330 O O . SER A 1 285 ? 18.446 -20.686 -19.410 1.00 59.59 285 SER A O 1
ATOM 2332 N N . ASP A 1 286 ? 18.855 -22.672 -20.397 1.00 61.12 286 ASP A N 1
ATOM 2333 C CA . ASP A 1 286 ? 20.273 -22.435 -20.694 1.00 61.12 286 ASP A CA 1
ATOM 2334 C C . ASP A 1 286 ? 20.468 -21.277 -21.686 1.00 61.12 286 ASP A C 1
ATOM 2336 O O . ASP A 1 286 ? 21.373 -20.461 -21.527 1.00 61.12 286 ASP A O 1
ATOM 2340 N N . ASP A 1 287 ? 19.563 -21.143 -22.660 1.00 80.06 287 ASP A N 1
ATOM 2341 C CA . ASP A 1 287 ? 19.569 -20.037 -23.627 1.00 80.06 287 ASP A CA 1
ATOM 2342 C C . ASP A 1 287 ? 19.251 -18.688 -22.952 1.00 80.06 287 ASP A C 1
ATOM 2344 O O . ASP A 1 287 ? 19.911 -17.678 -23.202 1.00 80.06 287 ASP A O 1
ATOM 2348 N N . ASN A 1 288 ? 18.301 -18.669 -22.007 1.00 85.38 288 ASN A N 1
ATOM 2349 C CA . ASN A 1 288 ? 17.993 -17.463 -21.237 1.00 85.38 288 ASN A CA 1
ATOM 2350 C C . ASN A 1 288 ? 19.157 -17.051 -20.326 1.00 85.38 288 ASN A C 1
ATOM 2352 O O . ASN A 1 288 ? 19.495 -15.868 -20.286 1.00 85.38 288 ASN A O 1
ATOM 2356 N N . ASP A 1 289 ? 19.802 -17.993 -19.632 1.00 87.88 289 ASP A N 1
ATOM 2357 C CA . ASP A 1 289 ? 20.962 -17.699 -18.780 1.00 87.88 289 ASP A CA 1
ATOM 2358 C C . ASP A 1 289 ? 22.138 -17.116 -19.582 1.00 87.88 289 ASP A C 1
ATOM 2360 O O . ASP A 1 289 ? 22.788 -16.156 -19.146 1.00 87.88 289 ASP A O 1
ATOM 2364 N N . ASP A 1 290 ? 22.386 -17.628 -20.788 1.00 91.19 290 ASP A N 1
ATOM 2365 C CA . ASP A 1 290 ? 23.420 -17.105 -21.680 1.00 91.19 290 ASP A CA 1
ATOM 2366 C C . ASP A 1 290 ? 23.088 -15.706 -22.215 1.00 91.19 290 ASP A C 1
ATOM 2368 O O . ASP A 1 290 ? 23.974 -14.839 -22.286 1.00 91.19 290 ASP A O 1
ATOM 2372 N N . VAL A 1 291 ? 21.821 -15.443 -22.552 1.00 92.50 291 VAL A N 1
ATOM 2373 C CA . VAL A 1 291 ? 21.350 -14.102 -22.931 1.00 92.50 291 VAL A CA 1
ATOM 2374 C C . VAL A 1 291 ? 21.493 -13.131 -21.759 1.00 92.50 291 VAL A C 1
ATOM 2376 O O . VAL A 1 291 ? 22.044 -12.043 -21.947 1.00 92.50 291 VAL A O 1
ATOM 2379 N N . ILE A 1 292 ? 21.091 -13.528 -20.546 1.00 95.00 292 ILE A N 1
ATOM 2380 C CA . ILE A 1 292 ? 21.230 -12.728 -19.320 1.00 95.00 292 ILE A CA 1
ATOM 2381 C C . ILE A 1 292 ? 22.696 -12.340 -19.125 1.00 95.00 292 ILE A C 1
ATOM 2383 O O . ILE A 1 292 ? 23.005 -11.150 -19.091 1.00 95.00 292 ILE A O 1
ATOM 2387 N N . ARG A 1 293 ? 23.623 -13.307 -19.103 1.00 94.94 293 ARG A N 1
ATOM 2388 C CA . ARG A 1 293 ? 25.064 -13.047 -18.911 1.00 94.94 293 ARG A CA 1
ATOM 2389 C C . ARG A 1 293 ? 25.661 -12.160 -20.000 1.00 94.94 293 ARG A C 1
ATOM 2391 O O . ARG A 1 293 ? 26.555 -11.351 -19.742 1.00 94.94 293 ARG A O 1
ATOM 2398 N N . ARG A 1 294 ? 25.234 -12.333 -21.253 1.00 95.94 294 ARG A N 1
ATOM 2399 C CA . ARG A 1 294 ? 25.733 -11.537 -22.383 1.00 95.94 294 ARG A CA 1
ATOM 2400 C C . ARG A 1 294 ? 25.261 -10.091 -22.289 1.00 95.94 294 ARG A C 1
ATOM 2402 O O . ARG A 1 294 ? 26.075 -9.183 -22.437 1.00 95.94 294 ARG A O 1
ATOM 2409 N N . LYS A 1 295 ? 23.971 -9.878 -22.026 1.00 96.38 295 LYS A N 1
ATOM 2410 C CA . LYS A 1 295 ? 23.372 -8.541 -21.960 1.00 96.38 295 LYS A CA 1
ATOM 2411 C C . LYS A 1 295 ? 23.752 -7.803 -20.681 1.00 96.38 295 LYS A C 1
ATOM 2413 O O . LYS A 1 295 ? 24.025 -6.612 -20.758 1.00 96.38 295 LYS A O 1
ATOM 2418 N N . GLU A 1 296 ? 23.897 -8.502 -19.555 1.00 95.25 296 GLU A N 1
ATOM 2419 C CA . GLU A 1 296 ? 24.416 -7.941 -18.299 1.00 95.25 296 GLU A CA 1
ATOM 2420 C C . GLU A 1 296 ? 25.819 -7.358 -18.496 1.00 95.25 296 GLU A C 1
ATOM 2422 O O . GLU A 1 296 ? 26.056 -6.212 -18.125 1.00 95.25 296 GLU A O 1
ATOM 2427 N N . ARG A 1 297 ? 26.726 -8.086 -19.171 1.00 95.38 297 ARG A N 1
ATOM 2428 C CA . ARG A 1 297 ? 28.077 -7.587 -19.491 1.00 95.38 297 ARG A CA 1
ATOM 2429 C C . ARG A 1 297 ? 28.058 -6.320 -20.344 1.00 95.38 297 ARG A C 1
ATOM 2431 O O . ARG A 1 297 ? 28.838 -5.414 -20.080 1.00 95.38 297 ARG A O 1
ATOM 2438 N N . ILE A 1 298 ? 27.185 -6.256 -21.350 1.00 94.56 298 ILE A N 1
ATOM 2439 C CA . ILE A 1 298 ? 27.052 -5.074 -22.215 1.00 94.56 298 ILE A CA 1
ATOM 2440 C C . ILE A 1 298 ? 26.464 -3.900 -21.425 1.00 94.56 298 ILE A C 1
ATOM 2442 O O . ILE A 1 298 ? 26.985 -2.796 -21.483 1.00 94.56 298 ILE A O 1
ATOM 2446 N N . LEU A 1 299 ? 25.399 -4.114 -20.654 1.00 94.94 299 LEU A N 1
ATOM 2447 C CA . LEU A 1 299 ? 24.775 -3.044 -19.876 1.00 94.94 299 LEU A CA 1
ATOM 2448 C C . LEU A 1 299 ? 25.712 -2.519 -18.783 1.00 94.94 299 LEU A C 1
ATOM 2450 O O . LEU A 1 299 ? 25.757 -1.316 -18.556 1.00 94.94 299 LEU A O 1
ATOM 2454 N N . HIS A 1 300 ? 26.524 -3.381 -18.169 1.00 94.81 300 HIS A N 1
ATOM 2455 C CA . HIS A 1 300 ? 27.498 -2.979 -17.154 1.00 94.81 300 HIS A CA 1
ATOM 2456 C C . HIS A 1 300 ? 28.563 -2.000 -17.688 1.00 94.81 300 HIS A C 1
ATOM 2458 O O . HIS A 1 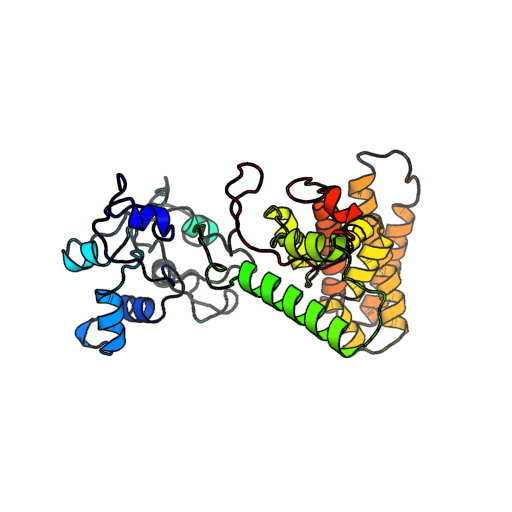300 ? 29.159 -1.260 -16.907 1.00 94.81 300 HIS A O 1
ATOM 2464 N N . THR A 1 301 ? 28.826 -1.966 -19.000 1.00 94.88 301 THR A N 1
ATOM 2465 C CA . THR A 1 301 ? 29.731 -0.963 -19.593 1.00 94.88 301 THR A CA 1
ATOM 2466 C C . THR A 1 301 ? 29.022 0.338 -19.975 1.00 94.88 301 THR A C 1
ATOM 2468 O O . THR A 1 301 ? 29.693 1.341 -20.209 1.00 94.88 301 THR A O 1
ATOM 2471 N N . LEU A 1 302 ? 27.686 0.342 -20.031 1.00 93.62 302 LEU A N 1
ATOM 2472 C CA . LEU A 1 302 ? 26.880 1.455 -20.542 1.00 93.62 302 LEU A CA 1
ATOM 2473 C C . LEU A 1 302 ? 26.133 2.235 -19.449 1.00 93.62 302 LEU A C 1
ATOM 2475 O O . LEU A 1 302 ? 25.899 3.432 -19.612 1.00 93.62 302 LEU A O 1
ATOM 2479 N N . ILE A 1 303 ? 25.750 1.580 -18.350 1.00 95.25 303 ILE A N 1
ATOM 2480 C CA . ILE A 1 303 ? 24.986 2.177 -17.242 1.00 95.25 303 ILE A CA 1
ATOM 2481 C C . ILE A 1 303 ? 25.652 1.911 -15.890 1.00 95.25 303 ILE A C 1
ATOM 2483 O O . ILE A 1 303 ? 26.554 1.080 -15.778 1.00 95.25 303 ILE A O 1
ATOM 2487 N N . LYS A 1 304 ? 25.227 2.623 -14.837 1.00 94.75 304 LYS A N 1
ATOM 2488 C CA . LYS A 1 304 ? 25.808 2.428 -13.501 1.00 94.75 304 LYS A CA 1
ATOM 2489 C C . LYS A 1 304 ? 25.428 1.051 -12.935 1.00 94.75 304 LYS A C 1
ATOM 2491 O O . LYS A 1 304 ? 24.293 0.615 -13.137 1.00 94.75 304 LYS A O 1
ATOM 2496 N N . PRO A 1 305 ? 26.303 0.407 -12.138 1.00 93.62 305 PRO A N 1
ATOM 2497 C CA . PRO A 1 305 ? 25.995 -0.878 -11.502 1.00 93.62 305 PRO A CA 1
ATOM 2498 C C . PRO A 1 305 ? 24.691 -0.867 -10.690 1.00 93.62 305 PRO A C 1
ATOM 2500 O O . PRO A 1 305 ? 23.885 -1.788 -10.805 1.00 93.62 305 PRO A O 1
ATOM 2503 N N . ASP A 1 306 ? 24.430 0.211 -9.943 1.00 94.50 306 ASP A N 1
ATOM 2504 C CA . ASP A 1 306 ? 23.194 0.361 -9.162 1.00 94.50 306 ASP A CA 1
ATOM 2505 C C . ASP A 1 306 ? 21.940 0.414 -10.051 1.00 94.50 306 ASP A C 1
ATOM 2507 O O . ASP A 1 306 ? 20.891 -0.111 -9.686 1.00 94.50 306 ASP A O 1
ATOM 2511 N N . GLU A 1 307 ? 22.034 1.023 -11.235 1.00 93.38 307 GLU A N 1
ATOM 2512 C CA . GLU A 1 307 ? 20.924 1.127 -12.191 1.00 93.38 307 GLU A CA 1
ATOM 2513 C C . GLU A 1 307 ? 20.655 -0.212 -12.880 1.00 93.38 307 GLU A C 1
ATOM 2515 O O . GLU A 1 307 ? 19.499 -0.599 -13.043 1.00 93.38 307 GLU A O 1
ATOM 2520 N N . LEU A 1 308 ? 21.710 -0.956 -13.221 1.00 96.38 308 LEU A N 1
ATOM 2521 C CA . LEU A 1 308 ? 21.584 -2.322 -13.724 1.00 96.38 308 LEU A CA 1
ATOM 2522 C C . LEU A 1 308 ? 20.922 -3.233 -12.682 1.00 96.38 308 LEU A C 1
ATOM 2524 O O . LEU A 1 308 ? 20.021 -4.005 -13.018 1.00 96.38 308 LEU A O 1
ATOM 2528 N N . ASN A 1 309 ? 21.298 -3.088 -11.409 1.00 94.38 309 ASN A N 1
ATOM 2529 C CA . ASN A 1 309 ? 20.663 -3.816 -10.318 1.00 94.38 309 ASN A CA 1
ATOM 2530 C C . ASN A 1 309 ? 19.179 -3.441 -10.156 1.00 94.38 309 ASN A C 1
ATOM 2532 O O . ASN A 1 309 ? 18.350 -4.316 -9.925 1.00 94.38 309 ASN A O 1
ATOM 2536 N N . ILE A 1 310 ? 18.817 -2.165 -10.343 1.00 93.12 310 ILE A N 1
ATOM 2537 C CA . ILE A 1 310 ? 17.411 -1.729 -10.361 1.00 93.12 310 ILE A CA 1
ATOM 2538 C C . ILE A 1 310 ? 16.631 -2.437 -11.474 1.00 93.12 310 ILE A C 1
ATOM 2540 O O . ILE A 1 310 ? 15.528 -2.912 -11.214 1.00 93.12 310 ILE A O 1
ATOM 2544 N N . ILE A 1 311 ? 17.180 -2.528 -12.692 1.00 96.62 311 ILE A N 1
ATOM 2545 C CA . ILE A 1 311 ? 16.522 -3.222 -13.814 1.00 96.62 311 ILE A CA 1
ATOM 2546 C C . ILE A 1 311 ? 16.319 -4.703 -13.477 1.00 96.62 311 ILE A C 1
ATOM 2548 O O . ILE A 1 311 ? 15.213 -5.220 -13.627 1.00 96.62 311 ILE A O 1
ATOM 2552 N N . LYS A 1 312 ? 17.368 -5.364 -12.978 1.00 96.94 312 LYS A N 1
ATOM 2553 C CA . LYS A 1 312 ? 17.346 -6.782 -12.601 1.00 96.94 312 LYS A CA 1
ATOM 2554 C C . LYS A 1 312 ? 16.318 -7.071 -11.510 1.00 96.94 312 LYS A C 1
ATOM 2556 O O . LYS A 1 312 ? 15.463 -7.932 -11.693 1.00 96.94 312 LYS A O 1
ATOM 2561 N N . GLN A 1 313 ? 16.365 -6.325 -10.407 1.00 95.44 313 GLN A N 1
ATOM 2562 C CA . GLN A 1 313 ? 15.445 -6.518 -9.288 1.00 95.44 313 GLN A CA 1
ATOM 2563 C C . GLN A 1 313 ? 14.001 -6.229 -9.705 1.00 95.44 313 GLN A C 1
ATOM 2565 O O . GLN A 1 313 ? 13.111 -7.011 -9.405 1.00 95.44 313 GLN A O 1
ATOM 2570 N N . CYS A 1 314 ? 13.769 -5.161 -10.477 1.00 94.56 314 CYS A N 1
ATOM 2571 C CA . CYS A 1 314 ? 12.434 -4.838 -10.970 1.00 94.56 314 CYS A CA 1
ATOM 2572 C C . CYS A 1 314 ? 11.871 -5.941 -11.881 1.00 94.56 314 CYS A C 1
ATOM 2574 O O . CYS A 1 314 ? 10.674 -6.208 -11.825 1.00 94.56 314 CYS A O 1
ATOM 2576 N N . ALA A 1 315 ? 12.714 -6.586 -12.696 1.00 96.75 315 ALA A N 1
ATOM 2577 C CA . ALA A 1 315 ? 12.308 -7.712 -13.533 1.00 96.75 315 ALA A CA 1
ATOM 2578 C C . ALA A 1 315 ? 11.894 -8.939 -12.706 1.00 96.75 315 ALA A C 1
ATOM 2580 O O . ALA A 1 315 ? 10.871 -9.549 -13.005 1.00 96.75 315 ALA A O 1
ATOM 2581 N N . ILE A 1 316 ? 12.651 -9.263 -11.653 1.00 94.75 316 ILE A N 1
ATOM 2582 C CA . ILE A 1 316 ? 12.344 -10.373 -10.739 1.00 94.75 316 ILE A CA 1
ATOM 2583 C C . ILE A 1 316 ? 11.057 -10.084 -9.953 1.00 94.75 316 ILE A C 1
ATOM 2585 O O . ILE A 1 316 ? 10.133 -10.896 -9.977 1.00 94.75 316 ILE A O 1
ATOM 2589 N N . ASP A 1 317 ? 10.966 -8.907 -9.325 1.00 93.00 317 ASP A N 1
ATOM 2590 C CA . ASP A 1 317 ? 9.825 -8.512 -8.490 1.00 93.00 317 ASP A CA 1
ATOM 2591 C C . ASP A 1 317 ? 8.517 -8.508 -9.293 1.00 93.00 317 ASP A C 1
ATOM 2593 O O . ASP A 1 317 ? 7.507 -9.051 -8.849 1.00 93.00 317 ASP A O 1
ATOM 2597 N N . ILE A 1 318 ? 8.524 -7.916 -10.496 1.00 93.50 318 ILE A N 1
ATOM 2598 C CA . ILE A 1 318 ? 7.336 -7.863 -11.360 1.00 93.50 318 ILE A CA 1
ATOM 2599 C C . ILE A 1 318 ? 6.972 -9.252 -11.875 1.00 93.50 318 ILE A C 1
ATOM 2601 O O . ILE A 1 318 ? 5.784 -9.554 -11.980 1.00 93.50 318 ILE A O 1
ATOM 2605 N N . ALA A 1 319 ? 7.948 -10.115 -12.173 1.00 93.56 319 ALA A N 1
ATOM 2606 C CA . ALA A 1 319 ? 7.654 -11.481 -12.586 1.00 93.56 319 ALA A CA 1
ATOM 2607 C C . ALA A 1 319 ? 6.976 -12.282 -11.461 1.00 93.56 319 ALA A C 1
ATOM 2609 O O . ALA A 1 319 ? 5.976 -12.964 -11.696 1.00 93.56 319 ALA A O 1
ATOM 2610 N N . GLU A 1 320 ? 7.471 -12.157 -10.228 1.00 90.75 320 GLU A N 1
ATOM 2611 C CA . GLU A 1 320 ? 6.868 -12.792 -9.057 1.00 90.75 320 GLU A CA 1
ATOM 2612 C C . GLU A 1 320 ? 5.482 -12.220 -8.732 1.00 90.75 320 GLU A C 1
ATOM 2614 O O . GLU A 1 320 ? 4.534 -12.981 -8.525 1.00 90.75 320 GLU A O 1
ATOM 2619 N N . ALA A 1 321 ? 5.339 -10.894 -8.738 1.00 89.56 321 ALA A N 1
ATOM 2620 C CA . ALA A 1 321 ? 4.060 -10.224 -8.533 1.00 89.56 321 ALA A CA 1
ATOM 2621 C C . ALA A 1 321 ? 3.033 -10.659 -9.586 1.00 89.56 321 ALA A C 1
ATOM 2623 O O . ALA A 1 321 ? 1.928 -11.073 -9.235 1.00 89.56 321 ALA A O 1
ATOM 2624 N N . SER A 1 322 ? 3.420 -10.670 -10.863 1.00 90.75 322 SER A N 1
ATOM 2625 C CA . SER A 1 322 ? 2.569 -11.122 -11.967 1.00 90.75 322 SER A CA 1
ATOM 2626 C C . SER A 1 322 ? 2.097 -12.563 -11.771 1.00 90.75 322 SER A C 1
ATOM 2628 O O . SER A 1 322 ? 0.922 -12.862 -11.960 1.00 90.75 322 SER A O 1
ATOM 2630 N N . TRP A 1 323 ? 2.972 -13.464 -11.317 1.00 86.25 323 TRP A N 1
ATOM 2631 C CA . TRP A 1 323 ? 2.582 -14.831 -10.961 1.00 86.25 323 TRP A CA 1
ATOM 2632 C C . TRP A 1 323 ? 1.588 -14.876 -9.788 1.00 86.25 323 TRP A C 1
ATOM 2634 O O . TRP A 1 323 ? 0.566 -15.569 -9.848 1.00 86.25 323 TRP A O 1
ATOM 2644 N N . ASN A 1 324 ? 1.849 -14.111 -8.728 1.00 84.62 324 ASN A N 1
ATOM 2645 C CA . ASN A 1 324 ? 1.003 -14.068 -7.537 1.00 84.62 324 ASN A CA 1
ATOM 2646 C C . ASN A 1 324 ? -0.418 -13.568 -7.839 1.00 84.62 324 ASN A C 1
ATOM 2648 O O . ASN A 1 324 ? -1.371 -14.105 -7.265 1.00 84.62 324 ASN A O 1
ATOM 2652 N N . LEU A 1 325 ? -0.584 -12.651 -8.805 1.00 81.94 325 LEU A N 1
ATOM 2653 C CA . LEU A 1 325 ? -1.892 -12.186 -9.300 1.00 81.94 325 LEU A CA 1
ATOM 2654 C C . LEU A 1 325 ? -2.804 -13.323 -9.805 1.00 81.94 325 LEU A C 1
ATOM 2656 O O . LEU A 1 325 ? -4.029 -13.167 -9.874 1.00 81.94 325 LEU A O 1
ATOM 2660 N N . HIS A 1 326 ? -2.231 -14.480 -10.145 1.00 77.31 326 HIS A N 1
ATOM 2661 C CA . HIS A 1 326 ? -2.953 -15.633 -10.685 1.00 77.31 326 HIS A CA 1
ATOM 2662 C C . HIS A 1 326 ? -3.135 -16.786 -9.700 1.00 77.31 326 HIS A C 1
ATOM 2664 O O . HIS A 1 326 ? -4.022 -17.617 -9.907 1.00 77.31 326 HIS A O 1
ATOM 2670 N N . LYS A 1 327 ? -2.340 -16.826 -8.627 1.00 71.75 327 LYS A N 1
ATOM 2671 C CA . LYS A 1 327 ? -2.314 -17.935 -7.666 1.00 71.75 327 LYS A CA 1
ATOM 2672 C C . LYS A 1 327 ? -3.494 -17.919 -6.682 1.00 71.75 327 LYS A C 1
ATOM 2674 O O . LYS A 1 327 ? -3.853 -18.972 -6.161 1.00 71.75 327 LYS A O 1
ATOM 2679 N N . ALA A 1 328 ? -4.121 -16.764 -6.438 1.00 58.06 328 ALA A N 1
ATOM 2680 C CA . ALA A 1 328 ? -5.259 -16.640 -5.522 1.00 58.06 328 ALA A CA 1
ATOM 2681 C C . ALA A 1 328 ? -6.576 -16.345 -6.279 1.00 58.06 328 ALA A C 1
ATOM 2683 O O . ALA A 1 328 ? -6.701 -15.289 -6.898 1.00 58.06 328 ALA A O 1
ATOM 2684 N N . PRO A 1 329 ? -7.585 -17.239 -6.231 1.00 52.41 329 PRO A N 1
ATOM 2685 C CA . PRO A 1 329 ? -8.882 -17.033 -6.887 1.00 52.41 3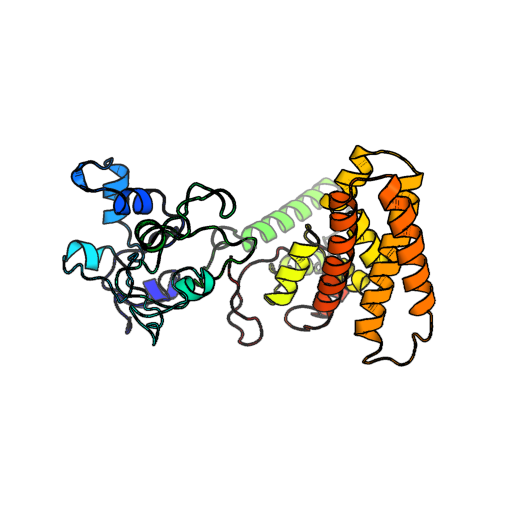29 PRO A CA 1
ATOM 2686 C C . PRO A 1 329 ? -9.858 -16.150 -6.084 1.00 52.41 329 PRO A C 1
ATOM 2688 O O . PRO A 1 329 ? -11.026 -16.039 -6.447 1.00 52.41 329 PRO A O 1
ATOM 2691 N N . THR A 1 330 ? -9.441 -15.554 -4.967 1.00 50.53 330 THR A N 1
ATOM 2692 C CA . THR A 1 330 ? -10.353 -14.854 -4.057 1.00 50.53 330 THR A CA 1
ATOM 2693 C C . THR A 1 330 ? -10.708 -13.455 -4.567 1.00 50.53 330 THR A C 1
ATOM 2695 O O . THR A 1 330 ? -9.845 -12.602 -4.743 1.00 50.53 330 THR A O 1
ATOM 2698 N N . GLY A 1 331 ? -12.008 -13.208 -4.775 1.00 51.72 331 GLY A N 1
ATOM 2699 C CA . GLY A 1 331 ? -12.584 -11.885 -5.075 1.00 51.72 331 GLY A CA 1
ATOM 2700 C C . GLY A 1 331 ? -12.475 -11.434 -6.526 1.00 51.72 331 GLY A C 1
ATOM 2701 O O . GLY A 1 331 ? -12.904 -10.330 -6.856 1.00 51.72 331 GLY A O 1
ATOM 2702 N N . ILE A 1 332 ? -11.909 -12.275 -7.391 1.00 51.88 332 ILE A N 1
ATOM 2703 C CA . ILE A 1 332 ? -11.604 -11.932 -8.773 1.00 51.88 332 ILE A CA 1
ATOM 2704 C C . ILE A 1 332 ? -12.016 -13.105 -9.665 1.00 51.88 332 ILE A C 1
ATOM 2706 O O . ILE A 1 332 ? -11.685 -14.243 -9.337 1.00 51.88 332 ILE A O 1
ATOM 2710 N N . LYS A 1 333 ? -12.696 -12.811 -10.790 1.00 55.53 333 LYS A N 1
ATOM 2711 C CA . LYS A 1 333 ? -13.389 -13.738 -11.725 1.00 55.53 333 LYS A CA 1
ATOM 2712 C C . LYS A 1 333 ? -14.890 -13.944 -11.457 1.00 55.53 333 LYS A C 1
ATOM 2714 O O . LYS A 1 333 ? -15.397 -15.054 -11.604 1.00 55.53 333 LYS A O 1
ATOM 2719 N N . TYR A 1 334 ? -15.626 -12.895 -11.093 1.00 61.09 334 TYR A N 1
ATOM 2720 C CA . TYR A 1 334 ? -17.081 -12.972 -11.204 1.00 61.09 334 TYR A CA 1
ATOM 2721 C C . TYR A 1 334 ? -17.438 -12.969 -12.699 1.00 61.09 334 TYR A C 1
ATOM 2723 O O . TYR A 1 334 ? -17.151 -12.006 -13.398 1.00 61.09 334 TYR A O 1
ATOM 2731 N N . GLU A 1 335 ? -17.981 -14.069 -13.226 1.00 60.44 335 GLU A N 1
ATOM 2732 C CA . GLU A 1 335 ? -18.192 -14.234 -14.680 1.00 60.44 335 GLU A CA 1
ATOM 2733 C C . GLU A 1 335 ? -19.114 -13.164 -15.286 1.00 60.44 335 GLU A C 1
ATOM 2735 O O . GLU A 1 335 ? -18.956 -12.787 -16.448 1.00 60.44 335 GLU A O 1
ATOM 2740 N N . THR A 1 336 ? -20.013 -12.593 -14.482 1.00 56.25 336 THR A N 1
ATOM 2741 C CA . THR A 1 336 ? -20.839 -11.451 -14.886 1.00 56.25 336 THR A CA 1
ATOM 2742 C C . THR A 1 336 ? -19.992 -10.238 -15.282 1.00 56.25 336 THR A C 1
ATOM 2744 O O . THR A 1 336 ? -20.410 -9.485 -16.154 1.00 56.25 336 THR A O 1
ATOM 2747 N N . ASP A 1 337 ? -18.784 -10.066 -14.732 1.00 56.44 337 ASP A N 1
ATOM 2748 C CA . ASP A 1 337 ? -17.926 -8.931 -15.081 1.00 56.44 337 ASP A CA 1
ATOM 2749 C C . ASP A 1 337 ? -17.430 -8.996 -16.530 1.00 56.44 337 ASP A C 1
ATOM 2751 O O . ASP A 1 337 ? -17.377 -7.982 -17.223 1.00 56.44 337 ASP A O 1
ATOM 2755 N N . LYS A 1 338 ? -17.128 -10.203 -17.024 1.00 65.31 338 LYS A N 1
ATOM 2756 C CA . LYS A 1 338 ? -16.757 -10.408 -18.432 1.00 65.31 338 LYS A CA 1
ATOM 2757 C C . LYS A 1 338 ? -17.940 -10.175 -19.360 1.00 65.31 338 LYS A C 1
ATOM 2759 O O . LYS A 1 338 ? -17.786 -9.569 -20.416 1.00 65.31 338 LYS A O 1
ATOM 2764 N N . ALA A 1 339 ? -19.125 -10.647 -18.964 1.00 59.72 339 ALA A N 1
ATOM 2765 C CA . ALA A 1 339 ? -20.349 -10.453 -19.739 1.00 59.72 339 ALA A CA 1
ATOM 2766 C C . ALA A 1 339 ? -20.703 -8.963 -19.884 1.00 59.72 339 ALA A C 1
ATOM 2768 O O . ALA A 1 339 ? -21.231 -8.552 -20.914 1.00 59.72 339 ALA A O 1
ATOM 2769 N N . LEU A 1 340 ? -20.379 -8.156 -18.870 1.00 52.38 340 LEU A N 1
ATOM 2770 C CA . LEU A 1 340 ? -20.621 -6.714 -18.844 1.00 52.38 340 LEU A CA 1
ATOM 2771 C C . LEU A 1 340 ? -19.438 -5.878 -19.368 1.00 52.38 340 LEU A C 1
ATOM 2773 O O . LEU A 1 340 ? -19.555 -4.657 -19.456 1.00 52.38 340 LEU A O 1
ATOM 2777 N N . GLY A 1 341 ? -18.300 -6.504 -19.697 1.00 56.06 341 GLY A N 1
ATOM 2778 C CA . GLY A 1 341 ? -17.060 -5.821 -20.085 1.00 56.06 341 GLY A CA 1
ATOM 2779 C C . GLY A 1 341 ? -16.441 -4.971 -18.972 1.00 56.06 341 GLY A C 1
ATOM 2780 O O . GLY A 1 341 ? -15.527 -4.183 -19.228 1.00 56.06 341 GLY A O 1
ATOM 2781 N N . THR A 1 342 ? -16.944 -5.104 -17.743 1.00 56.47 342 THR A N 1
ATOM 2782 C CA . THR A 1 342 ? -16.473 -4.366 -16.578 1.00 56.47 342 THR A CA 1
ATOM 2783 C C . THR A 1 342 ? -15.031 -4.761 -16.278 1.00 56.47 342 THR A C 1
ATOM 2785 O O . THR A 1 342 ? -14.210 -3.881 -16.051 1.00 56.47 342 THR A O 1
ATOM 2788 N N . ASP A 1 343 ? -14.664 -6.032 -16.431 1.00 62.72 343 ASP A N 1
ATOM 2789 C CA . ASP A 1 343 ? -13.312 -6.589 -16.259 1.00 62.72 343 ASP A CA 1
ATOM 2790 C C . ASP A 1 343 ? -12.173 -5.862 -17.013 1.00 62.72 343 ASP A C 1
ATOM 2792 O O . ASP A 1 343 ? -11.007 -5.957 -16.611 1.00 62.72 343 ASP A O 1
ATOM 2796 N N . LYS A 1 344 ? -12.494 -5.094 -18.060 1.00 63.84 344 LYS A N 1
ATOM 2797 C CA . LYS A 1 344 ? -11.549 -4.262 -18.828 1.00 63.84 344 LYS A CA 1
ATOM 2798 C C . LYS A 1 344 ? -11.235 -2.915 -18.175 1.00 63.84 344 LYS A C 1
ATOM 2800 O O . LYS A 1 344 ? -10.238 -2.283 -18.523 1.00 63.84 344 LYS A O 1
ATOM 2805 N N . HIS A 1 345 ? -12.045 -2.475 -17.218 1.00 56.41 345 HIS A N 1
ATOM 2806 C CA . HIS A 1 345 ? -11.873 -1.215 -16.502 1.00 56.41 345 HIS A CA 1
ATOM 2807 C C . HIS A 1 345 ? -11.037 -1.390 -15.228 1.00 56.41 345 HIS A C 1
ATOM 2809 O O . HIS A 1 345 ? -11.031 -2.440 -14.585 1.00 56.41 345 HIS A O 1
ATOM 2815 N N . VAL A 1 346 ? -10.317 -0.335 -14.840 1.00 52.66 346 VAL A N 1
ATOM 2816 C CA . VAL A 1 346 ? -9.657 -0.276 -13.532 1.00 52.66 346 VAL A CA 1
ATOM 2817 C C . VAL A 1 346 ? -10.732 -0.016 -12.477 1.00 52.66 346 VAL A C 1
ATOM 2819 O O . VAL A 1 346 ? -11.219 1.109 -12.357 1.00 52.66 346 VAL A O 1
ATOM 2822 N N . PHE A 1 347 ? -11.112 -1.033 -11.703 1.00 54.28 347 PHE A N 1
ATOM 2823 C CA . PHE A 1 347 ? -11.965 -0.808 -10.534 1.00 54.28 347 PHE A CA 1
ATOM 2824 C C . PHE A 1 347 ? -11.154 -0.277 -9.367 1.00 54.28 347 PHE A C 1
ATOM 2826 O O . PHE A 1 347 ? -10.017 -0.682 -9.127 1.00 54.28 347 PHE A O 1
ATOM 2833 N N . SER A 1 348 ? -11.783 0.618 -8.612 1.00 42.22 348 SER A N 1
ATOM 2834 C CA . SER A 1 348 ? -11.249 1.083 -7.342 1.00 42.22 348 SER A CA 1
ATOM 2835 C C . SER A 1 348 ? -11.012 -0.117 -6.417 1.00 42.22 348 SER A C 1
ATOM 2837 O O . SER A 1 348 ? -11.930 -0.899 -6.149 1.00 42.22 348 SER A O 1
ATOM 2839 N N . ILE A 1 349 ? -9.770 -0.269 -5.959 1.00 48.25 349 ILE A N 1
ATOM 2840 C CA . ILE A 1 349 ? -9.407 -1.178 -4.875 1.00 48.25 349 ILE A CA 1
ATOM 2841 C C . ILE A 1 349 ? -9.823 -0.479 -3.587 1.00 48.25 349 ILE A C 1
ATOM 2843 O O . ILE A 1 349 ? -9.301 0.588 -3.269 1.00 48.25 349 ILE A O 1
ATOM 2847 N N . LEU A 1 350 ? -10.776 -1.047 -2.856 1.00 42.03 350 LEU A N 1
ATOM 2848 C CA . LEU A 1 350 ? -11.277 -0.433 -1.629 1.00 42.03 350 LEU A CA 1
ATOM 2849 C C . LEU A 1 350 ? -11.392 -1.460 -0.511 1.00 42.03 350 LEU A C 1
ATOM 2851 O O . LEU A 1 350 ? -12.400 -2.148 -0.393 1.00 42.03 350 LEU A O 1
ATOM 2855 N N . GLY A 1 351 ? -10.374 -1.440 0.349 1.00 41.22 351 GLY A N 1
ATOM 2856 C CA . GLY A 1 351 ? -10.467 -1.758 1.772 1.00 41.22 351 GLY A CA 1
ATOM 2857 C C . GLY A 1 351 ? -10.755 -3.215 2.169 1.00 41.22 351 GLY A C 1
ATOM 2858 O O . GLY A 1 351 ? -11.142 -4.042 1.346 1.00 41.22 351 GLY A O 1
ATOM 2859 N N . PRO A 1 352 ? -10.539 -3.543 3.456 1.00 35.56 352 PRO A N 1
ATOM 2860 C CA . PRO A 1 352 ? -10.616 -4.906 3.976 1.00 35.56 352 PRO A CA 1
ATOM 2861 C C . PRO A 1 352 ? -12.027 -5.506 3.878 1.00 35.56 352 PRO A C 1
ATOM 2863 O O . PRO A 1 352 ? -13.034 -4.821 4.060 1.00 35.56 352 PRO A O 1
ATOM 2866 N N . HIS A 1 353 ? -12.084 -6.821 3.648 1.00 38.44 353 HIS A N 1
ATOM 2867 C CA . HIS A 1 353 ? -13.307 -7.623 3.650 1.00 38.44 353 HIS A CA 1
ATOM 2868 C C . HIS A 1 353 ? -13.231 -8.692 4.751 1.00 38.44 353 HIS A C 1
ATOM 2870 O O . HIS A 1 353 ? -12.277 -9.458 4.803 1.00 38.44 353 HIS A O 1
ATOM 2876 N N . LEU A 1 354 ? -14.271 -8.800 5.586 1.00 39.75 354 LEU A N 1
ATOM 2877 C CA . LEU A 1 354 ? -14.332 -9.672 6.780 1.00 39.75 354 LEU A CA 1
ATOM 2878 C C . LEU A 1 354 ? -14.481 -11.182 6.479 1.00 39.75 354 LEU A C 1
ATOM 2880 O O . LEU A 1 354 ? -14.736 -11.984 7.375 1.00 39.75 354 LEU A O 1
ATOM 2884 N N . GLY A 1 355 ? -14.386 -11.585 5.212 1.00 39.34 355 GLY A N 1
ATOM 2885 C CA . GLY A 1 355 ? -14.442 -12.993 4.829 1.00 39.34 355 GLY A CA 1
ATOM 2886 C C . GLY A 1 355 ? -13.116 -13.667 5.157 1.00 39.34 355 GLY A C 1
ATOM 2887 O O . GLY A 1 355 ? -12.081 -13.209 4.687 1.00 39.34 355 GLY A O 1
ATOM 2888 N N . HIS A 1 356 ? -13.141 -14.771 5.904 1.00 38.56 356 HIS A N 1
ATOM 2889 C CA . HIS A 1 356 ? -11.935 -15.430 6.430 1.00 38.56 356 HIS A CA 1
ATOM 2890 C C . HIS A 1 356 ? -10.874 -15.834 5.380 1.00 38.56 356 HIS A C 1
ATOM 2892 O O . HIS A 1 356 ? -9.732 -16.097 5.740 1.00 38.56 356 HIS A O 1
ATOM 2898 N N . TYR A 1 357 ? -11.223 -15.850 4.089 1.00 36.78 357 TYR A N 1
ATOM 2899 C CA . TYR A 1 357 ? -10.314 -16.124 2.969 1.00 36.78 357 TYR A CA 1
ATOM 2900 C C . TYR A 1 357 ? -9.596 -14.886 2.389 1.00 36.78 357 TYR A C 1
ATOM 2902 O O . TYR A 1 357 ? -8.772 -15.034 1.487 1.00 36.78 357 TYR A O 1
ATOM 2910 N N . TYR A 1 358 ? -9.933 -13.668 2.829 1.00 34.50 358 TYR A N 1
ATOM 2911 C CA . TYR A 1 358 ? -9.438 -12.415 2.234 1.00 34.50 358 TYR A CA 1
ATOM 2912 C C . TYR A 1 358 ? -8.304 -11.753 3.026 1.00 34.50 358 TYR A C 1
ATOM 2914 O O . TYR A 1 358 ? -7.538 -10.985 2.443 1.00 34.50 358 TYR A O 1
ATOM 2922 N N . GLY A 1 359 ? -8.138 -12.129 4.297 1.00 31.94 359 GLY A N 1
ATOM 2923 C CA . GLY A 1 359 ? -7.102 -11.599 5.182 1.00 31.94 359 GLY A CA 1
ATOM 2924 C C . GLY A 1 359 ? -7.324 -10.134 5.571 1.00 31.94 359 GLY A C 1
ATOM 2925 O O . GLY A 1 359 ? -8.042 -9.385 4.909 1.00 31.94 359 GLY A O 1
ATOM 2926 N N . ASP A 1 360 ? -6.689 -9.728 6.665 1.00 32.62 360 ASP A N 1
ATOM 2927 C CA . ASP A 1 360 ? -6.665 -8.336 7.107 1.00 32.62 360 ASP A CA 1
ATOM 2928 C C . ASP A 1 360 ? -5.606 -7.563 6.300 1.00 32.62 360 ASP A C 1
ATOM 2930 O O . ASP A 1 360 ? -4.482 -8.043 6.128 1.00 32.62 360 ASP A O 1
ATOM 2934 N N . ILE A 1 361 ? -5.944 -6.374 5.785 1.00 34.47 361 ILE A N 1
ATOM 2935 C CA . ILE A 1 361 ? -4.965 -5.499 5.116 1.00 34.47 361 ILE A CA 1
ATOM 2936 C C . ILE A 1 361 ? -4.425 -4.475 6.108 1.00 34.47 361 ILE A C 1
ATOM 2938 O O . ILE A 1 361 ? -5.171 -3.846 6.859 1.00 34.47 361 ILE A O 1
ATOM 2942 N N . ILE A 1 362 ? -3.105 -4.320 6.052 1.00 31.72 362 ILE A N 1
ATOM 2943 C CA . ILE A 1 362 ? -2.286 -3.420 6.848 1.00 31.72 362 ILE A CA 1
ATOM 2944 C C . ILE A 1 362 ? -1.809 -2.307 5.910 1.00 31.72 362 ILE A C 1
ATOM 2946 O O . ILE A 1 362 ? -1.285 -2.613 4.839 1.00 31.72 362 ILE A O 1
ATOM 2950 N N . LEU A 1 363 ? -2.049 -1.044 6.277 1.00 27.39 363 LEU A N 1
ATOM 2951 C CA . LEU A 1 363 ? -1.534 0.122 5.553 1.00 27.39 363 LEU A CA 1
ATOM 2952 C C . LEU A 1 363 ? -0.309 0.697 6.230 1.00 27.39 363 LEU A C 1
ATOM 2954 O O . LEU A 1 363 ? -0.296 0.807 7.478 1.00 27.39 363 LEU A O 1
#

Organism: NCBI:txid392032

Secondary structure (DSSP, 8-state):
-TTGGG-S-TT-HHHHHHS--SS-PBPTTTTTT-HHHHHHHH-S-GGGS-HHHHHHHHHSBEE-TTGGG-----HHHHHHEE-PPPEEPTTGGG-TTTT-HHHHHHEE-TTS-SSPEEPSS-TTT-TTTT-HHHHHHEE---TT----------TTTT--HHHHHHHHHHHHHHHHHHTT-TT----HHHHHHHHH----B---HHHHHHHHHHTS---HHHHHHTTSHHHHHHHHHHSHHHHHHHHHH--HHHHHHHHHHHHHHHHHHHHHHHTTT-TT--S-HHHHHHHHHHHHHHHHHHS-HHHHHHHHHHHHHHHHHHHHHHH--TT---HHHHHTTGGGS---B-----STTT-----

Radius of gyration: 26.51 Å; chains: 1; bounding box: 65×56×69 Å

Sequence (363 aa):
CRFGHFCTKFHDEKHLSEENHPFLQPCSFTPFHCRQYNSFGEAKDTKTLGIDVQNHCFHYSHVCRYGRQCRDKSDIHWKTTIHIARNICSFGDKCAKTYDEDHLNSFSHPGIADIRLLCSYPTYKCRDRRKPEHIIEYRHHGGYDNSGVIGCFGQNHKIDFVKNQERIIQTINTYVKDTHSKQLSVSLEVQKWVKGLQPIHRCSKLIFESILVHGHVMSRDHMENLKRSYFAAQAVQEHKRVRGIFDRYKMAPIEDNAKEYIKAIVSLEYGKKYAAGDTTASGGSDDNDDVIRRKERILHTLIKPDELNIIKQCAIDIAEASWNLHKAPTGIKYETDKALGTDKHVFSILGPHLGHYYGDIIL

Foldseek 3Di:
DVCALQDLCLQVVVCPVVDDHLAARADLLADAGPPLVVVCVPDPDNVPDDPVSVVVQQRHAHAFQQAPLDPDPDSSNSHRYRRHDAAAPPCAPNDPCLLPLLCLLRHHHHQAGNHAHEDPDAPVPDPCSPPPVCSRHYDHDDPPDFRNFGANPCPPVVPPLVVVLVVVVVVVVVVVVVVPDPPCPVPVVNNVLSVVDDAAQAAAQLLVVLCVLLVDFAFLVLLVVLLDLLSLLVSLCVRPLNVVQCVVQVDPLLSVLLSQLLSLLLVLLSCVVPVVDDPDPPDDPPPSVVSNVVSLVVNVVVDPPVSSVSSNVSSNSSSVSSVSNPPDPPSDCPVVCVVSVVRRDRGDHDADDPPPSRDGDGD

=== Feature glossary ===
Feature key, reading from the visual/contextual features back to the raw sequence:

Rendered structure images. Structure images are PyMOL renders from six orthogonal camera directions. Cartoon representation draws helices as coils and strands as arrows; sticks shows the backbone as bonds; surface shows the solvent-excluded envelope. Rainbow coloring maps sequence position to hue (blue→red, N→C); chain coloring assigns a distinct color per polypeptide.

Contact-map, Ramachandran, and PAE plots. Three diagnostic plots accompany the record. The Cα contact map visualizes the tertiary structure as a 2D adjacency matrix (8 Å cutoff, sequence-local contacts suppressed). The Ramachandran plot shows the distribution of backbone (φ, ψ) torsions, with points in the α and β basins reflecting secondary structure content. The PAE plot shows AlphaFold's inter-residue confidence as a color matrix.

InterPro / GO / CATH / organism. The annotation block draws on four external resources. InterPro: which protein families and domains the sequence belongs to. GO: standardized terms for what the protein does, what process it participates in, and where in the cell it acts. CATH: which structural fold it has in the CATH hierarchy. Organism: the species of origin.

Nearest PDB structures. Structural nearest neighbors (via Foldseek easy-search vs the PDB). Reported per hit: target PDB id, E-value, and alignment TM-score. A TM-score above ~0.5 is the conventional threshold for 'same fold'.

Predicted aligned error. Predicted aligned error is AlphaFold's pairwise confidence. Unlike pLDDT (per-residue), PAE is per-residue-pair and captures whether two parts of the structure are correctly placed relative to each other. Units are ångströms of expected positional error.

Solvent-accessible surface area. SASA measures how much of the protein is reachable by solvent. It is computed by rolling a water-sized probe over the atomic surface and summing the exposed area (Å²). Per-residue SASA distinguishes core (buried, low SASA) from surface (exposed, high SASA) residues; total SASA is a whole-molecule size measure.

B-factor. Crystallographic B-factors measure how much each atom's electron density is smeared out, in Å². They rise in mobile loops and surface residues and fall in the buried interior. In AlphaFold models this column is repurposed to hold pLDDT instead.

pLDDT. For AlphaFold models, the B-factor field carries pLDDT — the model's own estimate of local accuracy on a 0–100 scale. Regions with pLDDT<50 should be treated as essentially unmodeled; they often correspond to intrinsically disordered segments.

Backbone torsions (φ/ψ). φ (phi) and ψ (psi) are the two rotatable backbone dihedrals per residue: φ is the C(i-1)–N–Cα–C torsion, ψ is the N–Cα–C–N(i+1) torsion, both in degrees on (−180°, 180°]. α-helical residues cluster near (−60°, −45°); β-strand residues near (−120°, +130°). A Ramachandran plot is simply a scatter of (φ, ψ) for every residue.

Radius of gyration, Cα contacts, bounding box. Radius of gyration (Rg) is the root-mean-square distance of Cα atoms from their centroid — a single number for overall size and compactness. A globular domain of N residues has Rg ≈ 2.2·N^0.38 Å; an extended or disordered chain has a much larger Rg. The Cα contact count is the number of residue pairs whose Cα atoms are within 8 Å and are more than four positions apart in sequence — a standard proxy for tertiary packing density. The bounding box is the smallest axis-aligned box enclosing all Cα atoms.

Secondary structure (3-state, P-SEA). Three-state secondary structure (P-SEA) collapses the eight DSSP classes into helix (a), strand (b), and coil (c). P-SEA assigns these from Cα geometry alone — distances and angles — without requiring backbone oxygens, so it works on any Cα trace.

Secondary structure (8-state, DSSP). Secondary structure is the local, repeating backbone conformation. DSSP classifies it into eight states by reading the hydrogen-bond network: three helix types (H, G, I), two β types (E, B), two non-regular types (T, S), and unstructured coil (-).

Foldseek 3Di. The Foldseek 3Di string encodes local tertiary geometry as a 20-letter alphabet — one character per residue — derived from the relative positions of nearby Cα atoms. Unlike the amino-acid sequence, 3Di is a direct function of the 3D structure, so two proteins with the same fold have similar 3Di strings even at low sequence identity.

mmCIF coordinates. Structure coordinates are given as an mmCIF _atom_site loop: one row per atom with element, residue name, chain id, sequence number, and x/y/z position in Å. Only the four main-chain atoms per residue are included here; side chains are omitted to keep the record compact.

Sequence. This is the polypeptide sequence — one let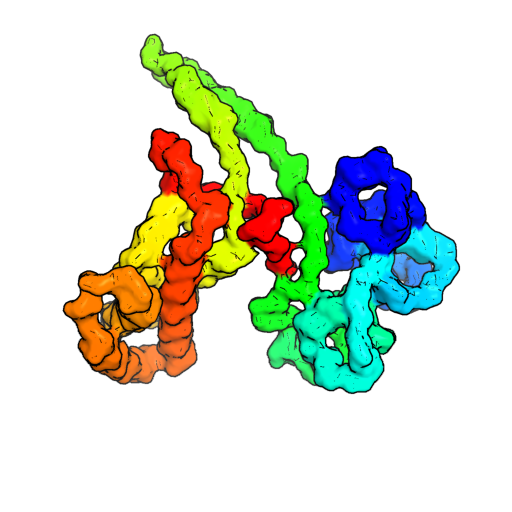ter per residue, N-terminus first. Length ranges from a few dozen residues for small domains to over a thousand for large multi-domain proteins.